Protein AF-A0A6G4U7L4-F1 (afdb_monomer_lite)

Radius of gyration: 31.43 Å; chains: 1; bounding box: 54×52×94 Å

Foldseek 3Di:
DWDWDKDKDKDFLFALVLLCVLDDPPLVVLVVVLVVLLVVLLVLLQVLLVCLVPQQLVQPPDDPVRNVLSPVSSVCSNVSNQDDPVSLVVQLVSQVVRQPPHNPVNNV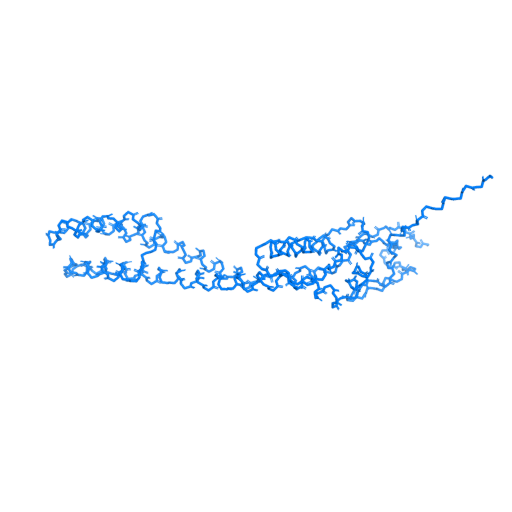SSVVSNVSSVVSVVSVVVSVVVVVVSLVCLLPVLLVSLCPAPLSVVCVVVCVAPDPPDDQDPDDPSVVVSSVSSVVSSVLVNQSHPPRPQDFSRMFMDIFIDTDVPDDGPDDQCDDPRHRPDTDRPPPPPDPPPPDD

pLDDT: mean 82.42, std 17.66, range [31.89, 98.44]

Organism: NCBI:txid1128680

Secondary structure (DSSP, 8-state):
-PPEEEEEEEEESS-HHHHHTT--HHHHHHHHHHHHHHHHHHHHHHHHHHHIIIIITT-TT--HHHHHHHHHHHHHHHTT----HHHHHHHHHHHHHHHGGGTHHHHHHHHHHHHHHHHHHHHHHHHHHHHHHHHHHHHHHHHHHHHHSHHHHHHHHTTSS----SS---STHHHHHHHHHHHHHHHHHHHHHH--S-BTBTEEEEEEEEEPTTPPPSS-----SS--TTPBP------------

Sequence (245 aa):
MTRTSAVLLRTAGFPVRLWCAAGSPYLFQLLRELDDVEREFARSAGRAAEVIGRELIPHPGLSVAERRWALDQRRRLHRGYVPGAAEHARLTELARRCGGAAGGGAVAGLAETGKLGEAVGELRALAGVRHKAELAWLGTAGRQLLAGHPVGRRALADGTFPAAEGGLPGGGEGAARERRRADYLWRMIARGSAKVTPRGWLGHVAALDAAEPGGAVRREMALTDEVATYWAENEHRAGAGGASS

Structure (mmCIF, N/CA/C/O backbone):
data_AF-A0A6G4U7L4-F1
#
_entry.id   AF-A0A6G4U7L4-F1
#
loop_
_atom_site.group_PDB
_atom_site.id
_atom_site.type_symbol
_atom_site.label_atom_id
_atom_site.label_alt_id
_atom_site.label_comp_id
_atom_site.label_asym_id
_atom_site.label_entity_id
_atom_site.label_seq_id
_atom_site.pdbx_PDB_ins_code
_atom_site.Cartn_x
_atom_site.Cartn_y
_atom_site.Cartn_z
_atom_site.occupancy
_atom_site.B_iso_or_equiv
_atom_site.auth_seq_id
_atom_site.auth_comp_id
_atom_site.auth_asym_id
_atom_site.auth_atom_id
_atom_site.pdbx_PDB_model_num
ATOM 1 N N . MET A 1 1 ? 9.006 -18.629 -58.718 1.00 54.09 1 MET A N 1
ATOM 2 C CA . MET A 1 1 ? 9.593 -17.363 -58.228 1.00 54.09 1 MET A CA 1
ATOM 3 C C . MET A 1 1 ? 8.884 -17.005 -56.935 1.00 54.09 1 MET A C 1
ATOM 5 O O . MET A 1 1 ? 7.689 -16.750 -56.978 1.00 54.09 1 MET A O 1
ATOM 9 N N . THR A 1 2 ? 9.563 -17.071 -55.792 1.00 58.69 2 THR A N 1
ATOM 10 C CA . THR A 1 2 ? 9.001 -16.619 -54.512 1.00 58.69 2 THR A CA 1
ATOM 11 C C . THR A 1 2 ? 8.922 -15.096 -54.515 1.00 58.69 2 THR A C 1
ATOM 13 O O . THR A 1 2 ? 9.901 -14.416 -54.821 1.00 58.69 2 THR A O 1
ATOM 16 N N . ARG A 1 3 ? 7.731 -14.555 -54.249 1.00 64.50 3 ARG A N 1
ATOM 17 C CA . ARG A 1 3 ? 7.507 -13.111 -54.155 1.00 64.50 3 ARG A CA 1
ATOM 18 C C . ARG A 1 3 ? 7.984 -12.667 -52.773 1.00 64.50 3 ARG A C 1
ATOM 20 O O . ARG A 1 3 ? 7.470 -13.152 -51.773 1.00 64.50 3 ARG A O 1
ATOM 27 N N . THR A 1 4 ? 8.973 -11.785 -52.718 1.00 66.88 4 THR A N 1
ATOM 28 C CA . THR A 1 4 ? 9.364 -11.093 -51.484 1.00 66.88 4 THR A CA 1
ATOM 29 C C . THR A 1 4 ? 8.772 -9.692 -51.501 1.00 66.88 4 THR A C 1
ATOM 31 O O . THR A 1 4 ? 8.957 -8.948 -52.465 1.00 66.88 4 THR A O 1
ATOM 34 N N . SER A 1 5 ? 8.051 -9.331 -50.444 1.00 79.12 5 SER A N 1
ATOM 35 C CA . SER A 1 5 ? 7.564 -7.968 -50.211 1.00 79.12 5 SER A CA 1
ATOM 36 C C . SER A 1 5 ? 8.375 -7.317 -49.099 1.00 79.12 5 SER A C 1
ATOM 38 O O . SER A 1 5 ? 8.596 -7.942 -48.067 1.00 79.12 5 SER A O 1
ATOM 40 N N . ALA A 1 6 ? 8.791 -6.064 -49.274 1.00 80.81 6 ALA A N 1
ATOM 41 C CA . ALA A 1 6 ? 9.440 -5.315 -48.203 1.00 80.81 6 ALA A CA 1
ATOM 42 C C . ALA A 1 6 ? 8.394 -4.818 -47.193 1.00 80.81 6 ALA A C 1
ATOM 44 O O . ALA A 1 6 ? 7.380 -4.234 -47.578 1.00 80.81 6 ALA A O 1
ATOM 45 N N . VAL A 1 7 ? 8.652 -5.020 -45.903 1.00 84.69 7 VAL A N 1
ATOM 46 C CA . VAL A 1 7 ? 7.820 -4.539 -44.794 1.00 84.69 7 VAL A CA 1
ATOM 47 C C . VAL A 1 7 ? 8.655 -3.708 -43.824 1.00 84.69 7 VAL A C 1
ATOM 49 O O . VAL A 1 7 ? 9.867 -3.882 -43.720 1.00 84.69 7 VAL A O 1
ATOM 52 N N . LEU A 1 8 ? 8.011 -2.792 -43.100 1.00 83.88 8 LEU A N 1
ATOM 53 C CA . LEU A 1 8 ? 8.655 -2.003 -42.050 1.00 83.88 8 LEU A CA 1
ATOM 54 C C . LEU A 1 8 ? 8.233 -2.522 -40.678 1.00 83.88 8 LEU A C 1
ATOM 56 O O . LEU A 1 8 ? 7.052 -2.478 -40.331 1.00 83.88 8 LEU A O 1
ATOM 60 N N . LEU A 1 9 ? 9.203 -2.956 -39.880 1.00 83.94 9 LEU A N 1
ATOM 61 C CA . LEU A 1 9 ? 9.002 -3.304 -38.481 1.00 83.94 9 LEU A CA 1
ATOM 62 C C . LEU A 1 9 ? 9.343 -2.102 -37.604 1.00 83.94 9 LEU A C 1
ATOM 64 O O . LEU A 1 9 ? 10.431 -1.540 -37.705 1.00 83.94 9 LEU A O 1
ATOM 68 N N . ARG A 1 10 ? 8.417 -1.729 -36.719 1.00 88.00 10 ARG A N 1
ATOM 69 C CA . ARG A 1 10 ? 8.657 -0.757 -35.649 1.00 88.00 10 ARG A CA 1
ATOM 70 C C . ARG A 1 10 ? 8.723 -1.493 -34.325 1.00 88.00 10 ARG A C 1
ATOM 72 O O . ARG A 1 10 ? 7.818 -2.264 -34.016 1.00 88.00 10 ARG A O 1
ATOM 79 N N . THR A 1 11 ? 9.755 -1.223 -33.539 1.00 87.50 11 THR A N 1
ATOM 80 C CA . THR A 1 11 ? 9.915 -1.811 -32.208 1.00 87.50 11 THR A CA 1
ATOM 81 C C . THR A 1 11 ? 10.212 -0.744 -31.164 1.00 87.50 11 THR A C 1
ATOM 83 O O . THR A 1 11 ? 10.662 0.361 -31.475 1.00 87.50 11 THR A O 1
ATOM 86 N N . ALA A 1 12 ? 9.942 -1.090 -29.911 1.00 90.75 12 ALA A N 1
ATOM 87 C CA . ALA A 1 12 ? 10.344 -0.305 -28.761 1.00 90.75 12 ALA A CA 1
ATOM 88 C C . ALA A 1 12 ? 11.881 -0.253 -28.672 1.00 90.75 12 ALA A C 1
ATOM 90 O O . ALA A 1 12 ? 12.573 -1.219 -29.000 1.00 90.75 12 ALA A O 1
ATOM 91 N N . GLY A 1 13 ? 12.419 0.891 -28.255 1.00 88.31 13 GLY A N 1
ATOM 92 C CA . GLY A 1 13 ? 13.860 1.121 -28.188 1.00 88.31 13 GLY A CA 1
ATOM 93 C C . GLY A 1 13 ? 14.592 0.316 -27.113 1.00 88.31 13 GLY A C 1
ATOM 94 O O . GLY A 1 13 ? 15.794 0.078 -27.229 1.00 88.31 13 GLY A O 1
ATOM 95 N N . PHE A 1 14 ? 13.869 -0.112 -26.080 1.00 89.62 14 PHE A N 1
ATOM 96 C CA . PHE A 1 14 ? 14.369 -0.801 -24.900 1.00 89.62 14 PHE A CA 1
ATOM 97 C C . PHE A 1 14 ? 13.630 -2.122 -24.675 1.00 89.62 14 PHE A C 1
ATOM 99 O O . PHE A 1 14 ? 12.440 -2.228 -24.976 1.00 89.62 14 PHE A O 1
ATOM 106 N N . PRO A 1 15 ? 14.295 -3.131 -24.091 1.00 89.44 15 PRO A N 1
ATOM 107 C CA . PRO A 1 15 ? 13.616 -4.359 -23.721 1.00 89.44 15 PRO A CA 1
ATOM 108 C C . PRO A 1 15 ? 12.676 -4.117 -22.537 1.00 89.44 15 PRO A C 1
ATOM 110 O O . PRO A 1 15 ? 13.038 -3.463 -21.556 1.00 89.44 15 PRO A O 1
ATOM 113 N N . VAL A 1 16 ? 11.490 -4.729 -22.592 1.00 90.31 16 VAL A N 1
ATOM 114 C CA . VAL A 1 16 ? 10.426 -4.560 -21.586 1.00 90.31 16 VAL A CA 1
ATOM 115 C C . VAL A 1 16 ? 10.888 -4.845 -20.152 1.00 90.31 16 VAL A C 1
ATOM 117 O O . VAL A 1 16 ? 10.432 -4.193 -19.215 1.00 90.31 16 VAL A O 1
ATOM 120 N N . ARG A 1 17 ? 11.875 -5.738 -19.977 1.00 90.44 17 ARG A N 1
ATOM 121 C CA . ARG A 1 17 ? 12.477 -6.069 -18.676 1.00 90.44 17 ARG A CA 1
ATOM 122 C C . ARG A 1 17 ? 13.053 -4.860 -17.934 1.00 90.44 17 ARG A C 1
ATOM 124 O O . ARG A 1 17 ? 13.025 -4.861 -16.710 1.00 90.44 17 ARG A O 1
ATOM 131 N N . LEU A 1 18 ? 13.538 -3.829 -18.639 1.00 91.50 18 LEU A N 1
ATOM 132 C CA . LEU A 1 18 ? 14.037 -2.609 -17.989 1.00 91.50 18 LEU A CA 1
ATOM 133 C C . LEU A 1 18 ? 12.910 -1.849 -17.291 1.00 91.50 18 LEU A C 1
ATOM 135 O O . LEU A 1 18 ? 13.113 -1.316 -16.205 1.00 91.50 18 LEU A O 1
ATOM 139 N N . TRP A 1 19 ? 11.718 -1.828 -17.886 1.00 93.69 19 TRP A N 1
ATOM 140 C CA . TRP A 1 19 ? 10.544 -1.245 -17.250 1.00 93.69 19 TRP A CA 1
ATOM 141 C C . TRP A 1 19 ? 9.970 -2.165 -16.169 1.00 93.69 19 TRP A C 1
ATOM 143 O O . TRP A 1 19 ? 9.671 -1.693 -15.075 1.00 93.69 19 TRP A O 1
ATOM 153 N N . CYS A 1 20 ? 9.884 -3.475 -16.421 1.00 93.75 20 CYS A N 1
ATOM 154 C CA . CYS A 1 20 ? 9.396 -4.440 -15.431 1.00 93.75 20 CYS A CA 1
ATOM 155 C C . CYS A 1 20 ? 10.273 -4.518 -14.177 1.00 93.75 20 CYS A C 1
ATOM 157 O O . CYS A 1 20 ? 9.749 -4.806 -13.105 1.00 93.75 20 CYS A O 1
ATOM 159 N N . ALA A 1 21 ? 11.572 -4.220 -14.283 1.00 91.81 21 ALA A N 1
ATOM 160 C CA . ALA A 1 21 ? 12.461 -4.131 -13.129 1.00 91.81 21 ALA A CA 1
ATOM 161 C C . ALA A 1 21 ? 11.972 -3.103 -12.096 1.00 91.81 21 ALA A C 1
ATOM 163 O O . ALA A 1 21 ? 12.196 -3.311 -10.913 1.00 91.81 21 ALA A O 1
ATOM 164 N N . ALA A 1 22 ? 11.265 -2.045 -12.522 1.00 91.75 22 ALA A N 1
ATOM 165 C CA . ALA A 1 22 ? 10.649 -1.042 -11.644 1.00 91.75 22 ALA A CA 1
ATOM 166 C C . ALA A 1 22 ? 9.466 -1.574 -10.819 1.00 91.75 22 ALA A C 1
ATOM 168 O O . ALA A 1 22 ? 8.948 -0.872 -9.949 1.00 91.75 22 ALA A O 1
ATOM 169 N N . GLY A 1 23 ? 8.965 -2.764 -11.151 1.00 93.12 23 GLY A N 1
ATOM 170 C CA . GLY A 1 23 ? 7.848 -3.371 -10.453 1.00 93.12 23 GLY A CA 1
ATOM 171 C C . GLY A 1 23 ? 8.227 -3.754 -9.025 1.00 93.12 23 GLY A C 1
ATOM 172 O O . GLY A 1 23 ? 9.335 -4.210 -8.763 1.00 93.12 23 GLY A O 1
ATOM 173 N N . SER A 1 24 ? 7.260 -3.657 -8.113 1.00 95.25 24 SER A N 1
ATOM 174 C CA . SER A 1 24 ? 7.393 -4.171 -6.747 1.00 95.25 24 SER A CA 1
ATOM 175 C C . SER A 1 24 ? 6.317 -5.224 -6.458 1.00 95.25 24 SER A C 1
ATOM 177 O O . SER A 1 24 ? 5.324 -4.927 -5.788 1.00 95.25 24 SER A O 1
ATOM 179 N N . PRO A 1 25 ? 6.461 -6.466 -6.971 1.00 95.38 25 PRO A N 1
ATOM 180 C CA . PRO A 1 25 ? 5.456 -7.514 -6.781 1.00 95.38 25 PRO A CA 1
ATOM 181 C C . PRO A 1 25 ? 5.127 -7.752 -5.305 1.00 95.38 25 PRO A C 1
ATOM 183 O O . PRO A 1 25 ? 3.962 -7.912 -4.952 1.00 95.38 25 PRO A O 1
ATOM 186 N N . TYR A 1 26 ? 6.146 -7.697 -4.443 1.00 94.94 26 TYR A N 1
ATOM 187 C CA . TYR A 1 26 ? 5.992 -7.881 -3.004 1.00 94.94 26 TYR A CA 1
ATOM 188 C C . TYR A 1 26 ? 5.192 -6.752 -2.340 1.00 94.94 26 TYR A C 1
ATOM 190 O O . TYR A 1 26 ? 4.307 -7.032 -1.538 1.00 94.94 26 TYR A O 1
ATOM 198 N N . LEU A 1 27 ? 5.423 -5.479 -2.700 1.00 96.56 27 LEU A N 1
ATOM 199 C CA . LEU A 1 27 ? 4.613 -4.377 -2.164 1.00 96.56 27 LEU A CA 1
ATOM 200 C C . LEU A 1 27 ? 3.150 -4.508 -2.601 1.00 96.56 27 LEU A C 1
ATOM 202 O O . LEU A 1 27 ? 2.256 -4.334 -1.782 1.00 96.56 27 LEU A O 1
ATOM 206 N N . PHE A 1 28 ? 2.892 -4.853 -3.865 1.00 96.94 28 PHE A N 1
ATOM 207 C CA . PHE A 1 28 ? 1.520 -5.068 -4.336 1.00 96.94 28 PHE A CA 1
ATOM 208 C C . PHE A 1 28 ? 0.851 -6.276 -3.676 1.00 96.94 28 PHE A C 1
ATOM 210 O O . PHE A 1 28 ? -0.351 -6.235 -3.429 1.00 96.94 28 PHE A O 1
ATOM 217 N N . GLN A 1 29 ? 1.601 -7.334 -3.362 1.00 97.56 29 GLN A N 1
ATOM 218 C CA . GLN A 1 29 ? 1.091 -8.443 -2.563 1.00 97.56 29 GLN A CA 1
ATOM 219 C C . GLN A 1 29 ? 0.699 -7.979 -1.155 1.00 97.56 29 GLN A C 1
ATOM 221 O O . GLN A 1 29 ? -0.442 -8.203 -0.763 1.00 97.56 29 GLN A O 1
ATOM 226 N N . LEU A 1 30 ? 1.582 -7.261 -0.454 1.00 97.88 30 LEU A N 1
ATOM 227 C CA . LEU A 1 30 ? 1.292 -6.705 0.873 1.00 97.88 30 LEU A CA 1
ATOM 228 C C . LEU A 1 30 ? 0.066 -5.783 0.871 1.00 97.88 30 LEU A C 1
ATOM 230 O O . LEU A 1 30 ? -0.730 -5.814 1.801 1.00 97.88 30 LEU A O 1
ATOM 234 N N . LEU A 1 31 ? -0.105 -4.964 -0.171 1.00 98.06 31 LEU A N 1
ATOM 235 C CA . LEU A 1 31 ? -1.269 -4.084 -0.296 1.00 98.06 31 LEU A CA 1
ATOM 236 C C . LEU A 1 31 ? -2.575 -4.863 -0.503 1.00 98.06 31 LEU A C 1
ATOM 238 O O . LEU A 1 31 ? -3.608 -4.432 -0.000 1.00 98.06 31 LEU A O 1
ATOM 242 N N . ARG A 1 32 ? -2.540 -6.001 -1.211 1.00 98.44 32 ARG A N 1
ATOM 243 C CA . ARG A 1 32 ? -3.709 -6.888 -1.337 1.00 98.44 32 ARG A CA 1
ATOM 244 C C . ARG A 1 32 ? -4.049 -7.555 -0.009 1.00 98.44 32 ARG A C 1
ATOM 246 O O . ARG A 1 32 ? -5.201 -7.514 0.396 1.00 98.44 32 ARG A O 1
ATOM 253 N N . GLU A 1 33 ? -3.044 -8.095 0.677 1.00 98.25 33 GLU A N 1
ATOM 254 C CA . GLU A 1 33 ? -3.221 -8.692 2.007 1.00 98.25 33 GLU A CA 1
ATOM 255 C C . GLU A 1 33 ? -3.792 -7.667 3.000 1.00 98.25 33 GLU A C 1
ATOM 257 O O . GLU A 1 33 ? -4.710 -7.976 3.756 1.00 98.25 33 GLU A O 1
ATOM 262 N N . LEU A 1 34 ? -3.315 -6.418 2.950 1.00 98.12 34 LEU A N 1
ATOM 263 C CA . LEU A 1 34 ? -3.855 -5.331 3.760 1.00 98.12 34 LEU A CA 1
ATOM 264 C C . LEU A 1 34 ? -5.324 -5.021 3.427 1.00 98.12 34 LEU A C 1
ATOM 266 O O . LEU A 1 34 ? -6.124 -4.909 4.350 1.00 98.12 34 LEU A O 1
ATOM 270 N N . ASP A 1 35 ? -5.691 -4.899 2.147 1.00 98.44 35 ASP A N 1
ATOM 271 C CA . ASP A 1 35 ? -7.082 -4.639 1.728 1.00 98.44 35 ASP A CA 1
ATOM 272 C C . ASP A 1 35 ? -8.029 -5.766 2.180 1.00 98.44 35 ASP A C 1
ATOM 274 O O . ASP A 1 35 ? -9.111 -5.506 2.712 1.00 98.44 35 ASP A O 1
ATOM 278 N N . ASP A 1 36 ? -7.603 -7.026 2.061 1.00 98.44 36 ASP A N 1
ATOM 279 C CA . ASP A 1 36 ? -8.388 -8.179 2.514 1.00 98.44 36 ASP A CA 1
ATOM 280 C C . ASP A 1 36 ? -8.632 -8.143 4.034 1.00 98.44 36 ASP A C 1
ATOM 282 O O . ASP A 1 36 ? -9.778 -8.270 4.490 1.00 98.44 36 ASP A O 1
ATOM 286 N N . VAL A 1 37 ? -7.584 -7.887 4.824 1.00 98.06 37 VAL A N 1
ATOM 287 C CA . VAL A 1 37 ? -7.681 -7.795 6.290 1.00 98.06 37 VAL A CA 1
ATOM 288 C C . VAL A 1 37 ? -8.482 -6.561 6.723 1.00 98.06 37 VAL A C 1
ATOM 290 O O . VAL A 1 37 ? -9.269 -6.645 7.665 1.00 98.06 37 VAL A O 1
ATOM 293 N N . GLU A 1 38 ? -8.369 -5.425 6.030 1.00 97.75 38 GLU A N 1
ATOM 294 C CA . GLU A 1 38 ? -9.177 -4.228 6.300 1.00 97.75 38 GLU A CA 1
ATOM 295 C C . GLU A 1 38 ? -10.674 -4.478 6.059 1.00 97.75 38 GLU A C 1
ATOM 297 O O . GLU A 1 38 ? -11.516 -4.051 6.858 1.00 97.75 38 GLU A O 1
ATOM 302 N N . ARG A 1 39 ? -11.030 -5.219 5.002 1.00 97.88 39 ARG A N 1
ATOM 303 C CA . ARG A 1 39 ? -12.421 -5.622 4.732 1.00 97.88 39 ARG A CA 1
ATOM 304 C C . ARG A 1 39 ? -12.949 -6.595 5.779 1.00 97.88 39 ARG A C 1
ATOM 306 O O . ARG A 1 39 ? -14.123 -6.532 6.153 1.00 97.88 39 ARG A O 1
ATOM 313 N N . GLU A 1 40 ? -12.121 -7.524 6.241 1.00 97.62 40 GLU A N 1
ATOM 314 C CA . GLU A 1 40 ? -12.492 -8.439 7.318 1.00 97.62 40 GLU A CA 1
ATOM 315 C C . GLU A 1 40 ? -12.661 -7.708 8.652 1.00 97.62 40 GLU A C 1
ATOM 317 O O . GLU A 1 40 ? -13.694 -7.874 9.310 1.00 97.62 40 GLU A O 1
ATOM 322 N N . PHE A 1 41 ? -11.740 -6.800 8.980 1.00 97.69 41 PHE A N 1
ATOM 323 C CA . PHE A 1 41 ? -11.858 -5.897 10.117 1.00 97.69 41 PHE A CA 1
ATOM 324 C C . PHE A 1 41 ? -13.155 -5.088 10.055 1.00 97.69 41 PHE A C 1
ATOM 326 O O . PHE A 1 41 ? -13.897 -5.078 11.030 1.00 97.69 41 PHE A O 1
ATOM 333 N N . ALA A 1 42 ? -13.483 -4.458 8.924 1.00 96.94 42 ALA A N 1
ATOM 334 C CA . ALA A 1 42 ? -14.698 -3.652 8.792 1.00 96.94 42 ALA A CA 1
ATOM 335 C C . ALA A 1 42 ? -15.974 -4.473 9.055 1.00 96.94 42 ALA A C 1
ATOM 337 O O . ALA A 1 42 ? -16.883 -4.012 9.753 1.00 96.94 42 ALA A O 1
ATOM 338 N N . ARG A 1 43 ? -16.029 -5.717 8.556 1.00 96.50 43 ARG A N 1
ATOM 339 C CA . ARG A 1 43 ? -17.139 -6.645 8.829 1.00 96.50 43 ARG A CA 1
ATOM 340 C C . ARG A 1 43 ? -17.207 -7.024 10.310 1.00 96.50 43 ARG A C 1
ATOM 342 O O . ARG A 1 43 ? -18.289 -6.977 10.894 1.00 96.50 43 ARG A O 1
ATOM 349 N N . SER A 1 44 ? -16.074 -7.375 10.920 1.00 95.69 44 SER A N 1
ATOM 350 C CA . SER A 1 44 ? -16.004 -7.728 12.344 1.00 95.69 44 SER A CA 1
ATOM 351 C C . SER A 1 44 ? -16.359 -6.544 13.249 1.00 95.69 44 SER A C 1
ATOM 353 O O . SER A 1 44 ? -17.172 -6.682 14.160 1.00 95.69 44 SER A O 1
ATOM 355 N N . ALA A 1 45 ? -15.837 -5.354 12.949 1.00 95.75 45 ALA A N 1
ATOM 356 C CA . ALA A 1 45 ? -16.109 -4.115 13.667 1.00 95.75 45 ALA A CA 1
ATOM 357 C C . ALA A 1 45 ? -17.593 -3.731 13.607 1.00 95.75 45 ALA A C 1
ATOM 359 O O . ALA A 1 45 ? -18.148 -3.309 14.621 1.00 95.75 45 ALA A O 1
ATOM 360 N N . GLY A 1 46 ? -18.255 -3.930 12.460 1.00 95.38 46 GLY A N 1
ATOM 361 C CA . GLY A 1 46 ? -19.704 -3.761 12.329 1.00 95.38 46 GLY A CA 1
ATOM 362 C C . GLY A 1 46 ? -20.484 -4.672 13.281 1.00 95.38 46 GLY A C 1
ATOM 363 O O . GLY A 1 46 ? -21.302 -4.183 14.061 1.00 95.38 46 GLY A O 1
ATOM 364 N N . ARG A 1 47 ? -20.163 -5.974 13.299 1.00 93.94 47 ARG A N 1
ATOM 365 C CA . ARG A 1 47 ? -20.780 -6.943 14.227 1.00 93.94 47 ARG A CA 1
ATOM 366 C C . ARG A 1 47 ? -20.507 -6.587 15.689 1.00 93.94 47 ARG A C 1
ATOM 368 O O . ARG A 1 47 ? -21.421 -6.585 16.510 1.00 93.94 47 ARG A O 1
ATOM 375 N N . ALA A 1 48 ? -19.265 -6.242 16.025 1.00 92.94 48 ALA A N 1
ATOM 376 C CA . ALA A 1 48 ? -18.894 -5.833 17.375 1.00 92.94 48 ALA A CA 1
ATOM 377 C C . ALA A 1 48 ? -19.655 -4.571 17.812 1.00 92.94 48 ALA A C 1
ATOM 379 O O . ALA A 1 48 ? -20.157 -4.507 18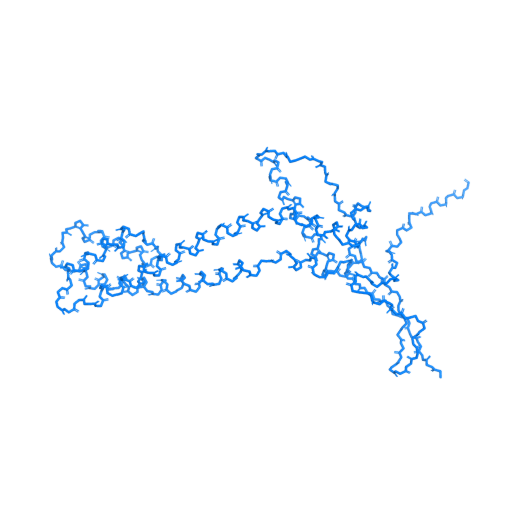.933 1.00 92.94 48 ALA A O 1
ATOM 380 N N . ALA A 1 49 ? -19.808 -3.585 16.926 1.00 94.31 49 ALA A N 1
ATOM 381 C CA . ALA A 1 49 ? -20.560 -2.364 17.195 1.00 94.31 49 ALA A CA 1
ATOM 382 C C . ALA A 1 49 ? -22.052 -2.635 17.468 1.00 94.31 49 ALA A C 1
ATOM 384 O O . ALA A 1 49 ? -22.637 -2.018 18.366 1.00 94.31 49 ALA A O 1
ATOM 385 N N . GLU A 1 50 ? -22.664 -3.575 16.745 1.00 93.44 50 GLU A N 1
ATOM 386 C CA . GLU A 1 50 ? -24.034 -4.032 17.006 1.00 93.44 50 GLU A CA 1
ATOM 387 C C . GLU A 1 50 ? -24.158 -4.705 18.374 1.00 93.44 50 GLU A C 1
ATOM 389 O O . GLU A 1 50 ? -25.056 -4.361 19.147 1.00 93.44 50 GLU A O 1
ATOM 394 N N . VAL A 1 51 ? -23.226 -5.599 18.713 1.00 90.56 51 VAL A N 1
ATOM 395 C CA . VAL A 1 51 ? -23.208 -6.290 20.010 1.00 90.56 51 VAL A CA 1
ATOM 396 C C . VAL A 1 51 ? -23.016 -5.304 21.166 1.00 90.56 51 VAL A C 1
ATO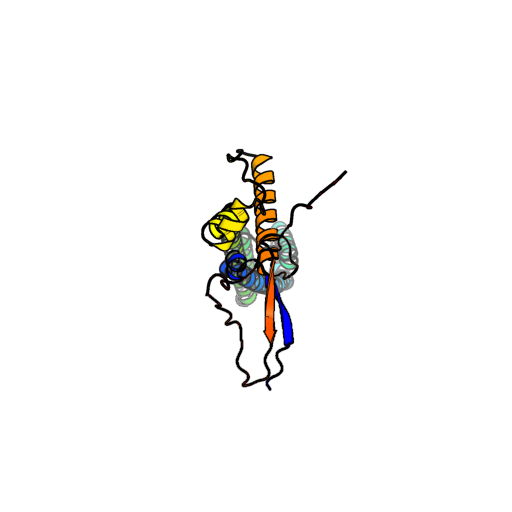M 398 O O . VAL A 1 51 ? -23.759 -5.355 22.144 1.00 90.56 51 VAL A O 1
ATOM 401 N N . ILE A 1 52 ? -22.112 -4.328 21.037 1.00 91.00 52 ILE A N 1
ATOM 402 C CA . ILE A 1 52 ? -21.966 -3.235 22.016 1.00 91.00 52 ILE A CA 1
ATOM 403 C C . ILE A 1 52 ? -23.289 -2.472 22.175 1.00 91.00 52 ILE A C 1
ATOM 405 O O . ILE A 1 52 ? -23.695 -2.151 23.292 1.00 91.00 52 ILE A O 1
ATOM 409 N N . GLY A 1 53 ? -23.966 -2.185 21.059 1.00 91.88 53 GLY A N 1
ATOM 410 C CA . GLY A 1 53 ? -25.277 -1.535 21.016 1.00 91.88 53 GLY A CA 1
ATOM 411 C C . GLY A 1 53 ? -26.360 -2.284 21.783 1.00 91.88 53 GLY A C 1
ATOM 412 O O . GLY A 1 53 ? -27.105 -1.671 22.545 1.00 91.88 53 GLY A O 1
ATOM 413 N N . ARG A 1 54 ? -26.438 -3.595 21.559 1.00 91.44 54 ARG A N 1
ATOM 414 C CA . ARG A 1 54 ? -27.501 -4.467 22.062 1.00 91.44 54 ARG A CA 1
ATOM 415 C C . ARG A 1 54 ? -27.270 -4.936 23.495 1.00 91.44 54 ARG A C 1
ATOM 417 O O . ARG A 1 54 ? -28.224 -5.012 24.257 1.00 91.44 54 ARG A O 1
ATOM 424 N N . GLU A 1 55 ? -26.034 -5.269 23.848 1.00 88.38 55 GLU A N 1
ATOM 425 C CA . GLU A 1 55 ? -25.721 -5.993 25.086 1.00 88.38 55 GLU A CA 1
ATOM 426 C C . GLU A 1 55 ? -24.995 -5.106 26.093 1.00 88.38 55 GLU A C 1
ATOM 428 O O . GLU A 1 55 ? -25.388 -5.031 27.256 1.00 88.38 55 GLU A O 1
ATOM 433 N N . LEU A 1 56 ? -23.963 -4.383 25.648 1.00 89.50 56 LEU A N 1
ATOM 434 C CA . LEU A 1 56 ? -23.122 -3.615 26.559 1.00 89.50 56 LEU A CA 1
ATOM 435 C C . LEU A 1 56 ? -23.813 -2.330 27.014 1.00 89.50 56 LEU A C 1
ATOM 437 O O . LEU A 1 56 ? -23.967 -2.098 28.207 1.00 89.50 56 LEU A O 1
ATOM 441 N N . ILE A 1 57 ? -24.259 -1.497 26.072 1.00 92.44 57 ILE A N 1
ATOM 442 C CA . ILE A 1 57 ? -24.808 -0.168 26.369 1.00 92.44 57 ILE A CA 1
ATOM 443 C C . ILE A 1 57 ? -26.024 -0.222 27.301 1.00 92.44 57 ILE A C 1
ATOM 445 O O . ILE A 1 57 ? -26.064 0.614 28.201 1.00 92.44 57 ILE A O 1
ATOM 449 N N . PRO A 1 58 ? -26.998 -1.142 27.155 1.00 91.81 58 PRO A N 1
ATOM 450 C CA . PRO A 1 58 ? -28.143 -1.206 28.062 1.00 91.81 58 PRO A CA 1
ATOM 451 C C . PRO A 1 58 ? -27.790 -1.669 29.480 1.00 91.81 58 PRO A C 1
ATOM 453 O O . PRO A 1 58 ? -28.548 -1.367 30.401 1.00 91.81 58 PRO A O 1
ATOM 456 N N . HIS A 1 59 ? -26.646 -2.337 29.676 1.00 90.56 59 HIS A N 1
ATOM 457 C CA . HIS A 1 59 ? -26.321 -3.050 30.909 1.00 90.56 59 HIS A CA 1
ATOM 458 C C . HIS A 1 59 ? -26.404 -2.147 32.163 1.00 90.56 59 HIS A C 1
ATOM 460 O O . HIS A 1 59 ? -25.781 -1.077 32.203 1.00 90.56 59 HIS A O 1
ATOM 466 N N . PRO A 1 60 ? -27.146 -2.556 33.214 1.00 90.94 60 PRO A N 1
ATOM 467 C CA . PRO A 1 60 ? -27.423 -1.708 34.378 1.00 90.94 60 PRO A CA 1
ATOM 468 C C . PRO A 1 60 ? -26.179 -1.439 35.233 1.00 90.94 60 PRO A C 1
ATOM 470 O O . PRO A 1 60 ? -26.084 -0.398 35.868 1.00 90.94 60 PRO A O 1
ATOM 473 N N . GLY A 1 61 ? -25.196 -2.343 35.206 1.00 90.00 61 GLY A N 1
ATOM 474 C CA . GLY A 1 61 ? -23.923 -2.188 35.921 1.00 90.00 61 GLY A CA 1
ATOM 475 C C . GLY A 1 61 ? -22.929 -1.199 35.296 1.00 90.00 61 GLY A C 1
ATOM 476 O O . GLY A 1 61 ? -21.810 -1.095 35.788 1.00 90.00 61 GLY A O 1
ATOM 477 N N . LEU A 1 62 ? -23.284 -0.512 34.202 1.00 93.06 62 LEU A N 1
ATOM 478 C CA . LEU A 1 62 ? -22.431 0.524 33.612 1.00 93.06 62 LEU A CA 1
ATOM 479 C C . LEU A 1 62 ? -22.691 1.891 34.235 1.00 93.06 62 LEU A C 1
ATOM 481 O O . LEU A 1 62 ? -23.824 2.377 34.244 1.00 93.06 62 LEU A O 1
ATOM 485 N N . SER A 1 63 ? -21.617 2.576 34.624 1.00 96.12 63 SER A N 1
ATOM 486 C CA . SER A 1 63 ? -21.682 4.000 34.949 1.00 96.12 63 SER A CA 1
ATOM 487 C C . SER A 1 63 ? -22.042 4.852 33.720 1.00 96.12 63 SER A C 1
ATOM 489 O O . SER A 1 63 ? -21.872 4.448 32.565 1.00 96.12 63 SER A O 1
ATOM 491 N N . VAL A 1 64 ? -22.487 6.092 33.953 1.00 96.62 64 VAL A N 1
ATOM 492 C CA . VAL A 1 64 ? -22.788 7.058 32.877 1.00 96.62 64 VAL A CA 1
ATOM 493 C C . VAL A 1 64 ? -21.565 7.309 31.984 1.00 96.62 64 VAL A C 1
ATOM 495 O O . VAL A 1 64 ? -21.699 7.395 30.762 1.00 96.62 64 VAL A O 1
ATOM 498 N N . ALA A 1 65 ? -20.371 7.405 32.576 1.00 97.38 65 ALA A N 1
ATOM 499 C CA . ALA A 1 65 ? -19.127 7.630 31.845 1.00 97.38 65 ALA A CA 1
ATOM 500 C C . ALA A 1 65 ? -18.763 6.436 30.950 1.00 97.38 65 ALA A C 1
ATOM 502 O O . ALA A 1 65 ? -18.442 6.623 29.776 1.00 97.38 65 ALA A O 1
ATOM 503 N N . GLU A 1 66 ? -18.873 5.211 31.467 1.00 96.38 66 GLU A N 1
ATOM 504 C CA . GLU A 1 66 ? -18.605 3.994 30.692 1.00 96.38 66 GLU A CA 1
ATOM 505 C C . GLU A 1 66 ? -19.610 3.815 29.558 1.00 96.38 66 GLU A C 1
ATOM 507 O O . GLU A 1 66 ? -19.216 3.486 28.442 1.00 96.38 66 GLU A O 1
ATOM 512 N N . ARG A 1 67 ? -20.892 4.108 29.800 1.00 96.69 67 ARG A N 1
ATOM 513 C CA . ARG A 1 67 ? -21.929 4.056 28.765 1.00 96.69 67 ARG A CA 1
ATOM 514 C C . ARG A 1 67 ? -21.661 5.057 27.639 1.00 96.69 67 ARG A C 1
ATOM 516 O O . ARG A 1 67 ? -21.762 4.699 26.467 1.00 96.69 67 ARG A O 1
ATOM 523 N N . ARG A 1 68 ? -21.289 6.299 27.975 1.00 97.62 68 ARG A N 1
ATOM 524 C CA . ARG A 1 68 ? -20.893 7.320 26.984 1.00 97.62 68 ARG A CA 1
ATOM 525 C C . ARG A 1 68 ? -19.669 6.883 26.184 1.00 97.62 68 ARG A C 1
ATOM 527 O O . ARG A 1 68 ? -19.661 7.028 24.966 1.00 97.62 68 ARG A O 1
ATOM 534 N N . TRP A 1 69 ? -18.667 6.319 26.854 1.00 97.25 69 TRP A N 1
ATOM 535 C CA . TRP A 1 69 ? -17.462 5.823 26.198 1.00 97.25 69 TRP A CA 1
ATOM 536 C C . TRP A 1 69 ? -17.747 4.621 25.282 1.00 97.25 69 TRP A C 1
ATOM 538 O O . TRP A 1 69 ? -17.287 4.607 24.145 1.00 97.25 69 TRP A O 1
ATOM 548 N N . ALA A 1 70 ? -18.571 3.659 25.710 1.00 94.94 70 ALA A N 1
ATOM 549 C CA . ALA A 1 70 ? -18.986 2.521 24.885 1.00 94.94 70 ALA A CA 1
ATOM 550 C C . ALA A 1 70 ? -19.798 2.961 23.652 1.00 94.94 70 ALA A C 1
ATOM 552 O O . ALA A 1 70 ? -19.610 2.428 22.559 1.00 94.94 70 ALA A O 1
ATOM 553 N N . LEU A 1 71 ? -20.660 3.975 23.799 1.00 96.94 71 LEU A N 1
ATOM 554 C CA . LEU A 1 71 ? -21.366 4.614 22.682 1.00 96.94 71 LEU A CA 1
ATOM 555 C C . LEU A 1 71 ? -20.407 5.255 21.672 1.00 96.94 71 LEU A C 1
ATOM 557 O O . LEU A 1 71 ? -20.633 5.144 20.466 1.00 96.94 71 LEU A O 1
ATOM 561 N N . ASP A 1 72 ? -19.352 5.915 22.146 1.00 97.69 72 ASP A N 1
ATOM 562 C CA . ASP A 1 72 ? -18.316 6.479 21.281 1.00 97.69 72 ASP A CA 1
ATOM 563 C C . ASP A 1 72 ? -17.540 5.379 20.540 1.00 97.69 72 ASP A C 1
ATOM 565 O O . ASP A 1 72 ? -17.446 5.421 19.311 1.00 97.69 72 ASP A O 1
ATOM 569 N N . GLN A 1 73 ? -17.102 4.327 21.244 1.00 96.06 73 GLN A N 1
ATOM 570 C CA . GLN A 1 73 ? -16.421 3.190 20.613 1.00 96.06 73 GLN A CA 1
ATOM 571 C C . GLN A 1 73 ? -17.298 2.509 19.563 1.00 96.06 73 GLN A C 1
ATOM 573 O O . GLN A 1 73 ? -16.833 2.236 18.459 1.00 96.06 73 GLN A O 1
ATOM 578 N N . ARG A 1 74 ? -18.592 2.319 19.843 1.00 95.75 74 ARG A N 1
ATOM 579 C CA . ARG A 1 74 ? -19.553 1.806 18.860 1.00 95.75 74 ARG A CA 1
ATOM 580 C C . ARG A 1 74 ? -19.579 2.661 17.587 1.00 95.75 74 ARG A C 1
ATOM 582 O O . ARG A 1 74 ? -19.555 2.121 16.484 1.00 95.75 74 ARG A O 1
ATOM 589 N N . ARG A 1 75 ? -19.636 3.991 17.716 1.00 97.62 75 ARG A N 1
ATOM 590 C CA . ARG A 1 75 ? -19.642 4.909 16.560 1.00 97.62 75 ARG A CA 1
ATOM 591 C C . ARG A 1 75 ? -18.328 4.857 15.786 1.00 97.62 75 ARG A C 1
ATOM 593 O O . ARG A 1 75 ? -18.357 4.898 14.560 1.00 97.62 75 ARG A O 1
ATOM 600 N N . ARG A 1 76 ? -17.196 4.766 16.486 1.00 96.81 76 ARG A N 1
ATOM 601 C CA . ARG A 1 76 ? -15.859 4.629 15.890 1.00 96.81 76 ARG A CA 1
ATOM 602 C C . ARG A 1 76 ? -15.739 3.323 15.100 1.00 96.81 76 ARG A C 1
ATOM 604 O O . ARG A 1 76 ? -15.371 3.373 13.930 1.00 96.81 76 ARG A O 1
ATOM 611 N N . LEU A 1 77 ? -16.149 2.197 15.681 1.00 94.94 77 LEU A N 1
ATOM 612 C CA . LEU A 1 77 ? -16.147 0.887 15.021 1.00 94.94 77 LEU A CA 1
ATOM 613 C C . LEU A 1 77 ? -17.047 0.858 13.777 1.00 94.94 77 LEU A C 1
ATOM 615 O O . LEU A 1 77 ? -16.603 0.417 12.723 1.00 94.94 77 LEU A O 1
ATOM 619 N N . HIS A 1 78 ? -18.261 1.418 13.843 1.00 94.12 78 HIS A N 1
ATOM 620 C CA . HIS A 1 78 ? -19.126 1.550 12.658 1.00 94.12 78 HIS A CA 1
ATOM 621 C C . HIS A 1 78 ? -18.500 2.386 11.530 1.00 94.12 78 HIS A C 1
ATOM 623 O O . HIS A 1 78 ? -18.856 2.206 10.370 1.00 94.12 78 HIS A O 1
ATOM 629 N N . ARG A 1 79 ? -17.584 3.305 11.855 1.00 94.19 79 ARG A N 1
ATOM 630 C CA . ARG A 1 79 ? -16.842 4.121 10.881 1.00 94.19 79 ARG A CA 1
ATOM 631 C C . ARG A 1 79 ? -15.534 3.466 10.421 1.00 94.19 79 ARG A C 1
ATOM 633 O O . ARG A 1 79 ? -14.758 4.116 9.730 1.00 94.19 79 ARG A O 1
ATOM 640 N N . GLY A 1 80 ? -15.264 2.224 10.825 1.00 91.81 80 GLY A N 1
ATOM 641 C CA . GLY A 1 80 ? -14.033 1.510 10.480 1.00 91.81 80 GLY A CA 1
ATOM 642 C C . GLY A 1 80 ? -12.789 2.023 11.208 1.00 91.81 80 GLY A C 1
ATOM 643 O O . GLY A 1 80 ? -11.671 1.762 10.771 1.00 91.81 80 GLY A O 1
ATOM 644 N N . TYR A 1 81 ? -12.949 2.764 12.308 1.00 94.31 81 TYR A N 1
ATOM 645 C CA . TYR A 1 81 ? -11.807 3.155 13.127 1.00 94.31 81 TYR A CA 1
ATOM 646 C C . TYR A 1 81 ? -11.218 1.924 13.819 1.00 94.31 81 TYR A C 1
ATOM 648 O O . TYR A 1 81 ? -11.948 1.191 14.486 1.00 94.31 81 TYR A O 1
ATOM 656 N N . VAL A 1 82 ? -9.903 1.743 13.696 1.00 93.44 82 VAL A N 1
ATOM 657 C CA . VAL A 1 82 ? -9.145 0.677 14.360 1.00 93.44 82 VAL A CA 1
ATOM 658 C C . VAL A 1 82 ? -8.735 1.159 15.755 1.00 93.44 82 VAL A C 1
ATOM 660 O O . VAL A 1 82 ? -7.902 2.064 15.841 1.00 93.44 82 VAL A O 1
ATOM 663 N N . PRO A 1 83 ? -9.308 0.608 16.843 1.00 90.44 83 PRO A N 1
ATOM 664 C CA . PRO A 1 83 ? -8.912 0.972 18.197 1.00 90.44 83 PRO A CA 1
ATOM 665 C C . PRO A 1 83 ? -7.461 0.590 18.474 1.00 90.44 83 PRO A C 1
ATOM 667 O O . PRO A 1 83 ? -6.993 -0.454 18.022 1.00 90.44 83 PRO A O 1
ATOM 670 N N . GLY A 1 84 ? -6.761 1.404 19.261 1.00 90.88 84 GLY A N 1
ATOM 671 C CA . GLY A 1 84 ? -5.452 1.009 19.782 1.00 90.88 84 GLY A CA 1
ATOM 672 C C . GLY A 1 84 ? -5.570 -0.149 20.783 1.00 90.88 84 GLY A C 1
ATOM 673 O O . GLY A 1 84 ? -6.625 -0.344 21.389 1.00 90.88 84 GLY A O 1
ATOM 674 N N . ALA A 1 85 ? -4.471 -0.869 21.031 1.00 89.25 85 ALA A N 1
ATOM 675 C CA . ALA A 1 85 ? -4.449 -2.030 21.934 1.00 89.25 85 ALA A CA 1
ATOM 676 C C . ALA A 1 85 ? -5.032 -1.729 23.332 1.00 89.25 85 ALA A C 1
ATOM 678 O O . ALA A 1 85 ? -5.821 -2.504 23.868 1.00 89.25 85 ALA A O 1
ATOM 679 N N . ALA A 1 86 ? -4.720 -0.560 23.905 1.00 91.81 86 ALA A N 1
ATOM 680 C CA . ALA A 1 86 ? -5.256 -0.145 25.204 1.00 91.81 86 ALA A CA 1
ATOM 681 C C . ALA A 1 86 ? -6.772 0.133 25.174 1.00 91.81 86 ALA A C 1
ATOM 683 O O . ALA A 1 86 ? -7.488 -0.193 26.123 1.00 91.81 86 ALA A O 1
ATOM 684 N N . GLU A 1 87 ? -7.278 0.727 24.089 1.00 93.56 87 GLU A N 1
ATOM 685 C CA . GLU A 1 87 ? -8.714 0.980 23.916 1.00 93.56 87 GLU A CA 1
ATOM 686 C C . GLU A 1 87 ? -9.476 -0.336 23.750 1.00 93.56 87 GLU A C 1
ATOM 688 O O . GLU A 1 87 ? -10.536 -0.523 24.353 1.00 93.56 87 GLU A O 1
ATOM 693 N N . HIS A 1 88 ? -8.904 -1.260 22.977 1.00 91.38 88 HIS A N 1
ATOM 694 C CA . HIS A 1 88 ? -9.454 -2.589 22.757 1.00 91.38 88 HIS A CA 1
ATOM 695 C C . HIS A 1 88 ? -9.498 -3.420 24.045 1.00 91.38 88 HIS A C 1
ATOM 697 O O . HIS A 1 88 ? -10.556 -3.946 24.403 1.00 91.38 88 HIS A O 1
ATOM 703 N N . ALA A 1 89 ? -8.395 -3.463 24.796 1.00 91.44 89 ALA A N 1
ATOM 704 C CA . ALA A 1 89 ? -8.323 -4.156 26.080 1.00 91.44 89 ALA A CA 1
ATOM 705 C C . ALA A 1 89 ? -9.370 -3.620 27.067 1.00 91.44 89 ALA A C 1
ATOM 707 O O . ALA A 1 89 ? -10.081 -4.393 27.712 1.00 91.44 89 ALA A O 1
ATOM 708 N N . ARG A 1 90 ? -9.540 -2.292 27.128 1.00 93.56 90 ARG A N 1
ATOM 709 C CA . ARG A 1 90 ? -10.567 -1.656 27.963 1.00 93.56 90 ARG A CA 1
ATOM 710 C C . ARG A 1 90 ? -11.983 -2.047 27.538 1.00 93.56 90 ARG A C 1
ATOM 712 O O . ARG A 1 90 ? -12.830 -2.271 28.400 1.00 93.56 90 ARG A O 1
ATOM 719 N N . LEU A 1 91 ? -12.254 -2.119 26.235 1.00 92.06 91 LEU A N 1
ATOM 720 C CA . LEU A 1 91 ? -13.573 -2.482 25.712 1.00 92.06 91 LEU A CA 1
ATOM 721 C C . LEU A 1 91 ? -13.905 -3.948 26.006 1.00 92.06 91 LEU A C 1
ATOM 723 O O . LEU A 1 91 ? -15.020 -4.258 26.421 1.00 92.06 91 LEU A O 1
ATOM 727 N N . THR A 1 92 ? -12.916 -4.826 25.850 1.00 91.62 92 THR A N 1
ATOM 728 C CA . THR A 1 92 ? -13.021 -6.256 26.154 1.00 91.62 92 THR A CA 1
ATOM 729 C C . THR A 1 92 ? -13.248 -6.494 27.645 1.00 91.62 92 THR A C 1
ATOM 731 O O . THR A 1 92 ? -14.131 -7.266 28.014 1.00 91.62 92 THR A O 1
ATOM 734 N N . GLU A 1 93 ? -12.526 -5.786 28.517 1.00 91.38 93 GLU A N 1
ATOM 735 C CA . GLU A 1 93 ? -12.732 -5.875 29.966 1.00 91.38 93 GLU A CA 1
ATOM 736 C C . GLU A 1 93 ? -14.123 -5.374 30.373 1.00 91.38 93 GLU A C 1
ATOM 738 O O . GLU A 1 93 ? -14.807 -6.004 31.180 1.00 91.38 93 GLU A O 1
ATOM 743 N N . LEU A 1 94 ? -14.587 -4.278 29.765 1.00 91.06 94 LEU A N 1
ATOM 744 C CA . LEU A 1 94 ? -15.934 -3.764 29.994 1.00 91.06 94 LEU A CA 1
ATOM 745 C C . LEU A 1 94 ? -16.999 -4.800 29.604 1.00 91.06 94 LEU A C 1
ATOM 747 O O . LEU A 1 94 ? -17.919 -5.054 30.380 1.00 91.06 94 LEU A O 1
ATOM 751 N N . ALA A 1 95 ? -16.841 -5.438 28.441 1.00 90.19 95 ALA A N 1
ATOM 752 C CA . ALA A 1 95 ? -17.722 -6.509 27.987 1.00 90.19 95 ALA A CA 1
ATOM 753 C C . ALA A 1 95 ? -17.688 -7.728 28.921 1.00 90.19 95 ALA A C 1
ATOM 755 O O . ALA A 1 95 ? -18.740 -8.268 29.252 1.00 90.19 95 ALA A O 1
ATOM 756 N N . ARG A 1 96 ? -16.507 -8.119 29.415 1.00 89.50 96 ARG A N 1
ATOM 757 C CA . ARG A 1 96 ? -16.343 -9.240 30.352 1.00 89.50 96 ARG A CA 1
ATOM 758 C C . ARG A 1 96 ? -17.084 -9.000 31.667 1.00 89.50 96 ARG A C 1
ATOM 760 O O . ARG A 1 96 ? -17.794 -9.885 32.137 1.00 89.50 96 ARG A O 1
ATOM 767 N N . ARG A 1 97 ? -16.970 -7.796 32.235 1.00 89.69 97 ARG A N 1
ATOM 768 C CA . ARG A 1 97 ? -17.683 -7.407 33.466 1.00 89.69 97 ARG A CA 1
ATOM 769 C C . ARG A 1 97 ? -19.204 -7.418 33.297 1.00 89.69 97 ARG A C 1
ATOM 771 O O . ARG A 1 97 ? -19.916 -7.710 34.251 1.00 89.69 97 ARG A O 1
ATOM 778 N N . CYS A 1 98 ? -19.695 -7.085 32.105 1.00 85.75 98 CYS A N 1
ATOM 779 C CA . CYS A 1 98 ? -21.124 -7.040 31.787 1.00 85.75 98 CYS A CA 1
ATOM 780 C C . CYS A 1 98 ? -21.688 -8.374 31.261 1.00 85.75 98 CYS A C 1
ATOM 782 O O . CYS A 1 98 ? -22.897 -8.493 31.095 1.00 85.75 98 CYS A O 1
ATOM 784 N N . GLY A 1 99 ? -20.836 -9.363 30.968 1.00 73.25 99 GLY A N 1
ATOM 785 C CA . GLY A 1 99 ? -21.206 -10.539 30.178 1.00 73.25 99 GLY A CA 1
ATOM 786 C C . GLY A 1 99 ? -22.003 -11.631 30.901 1.00 73.25 99 GLY A C 1
ATOM 787 O O . GLY A 1 99 ? -22.801 -12.299 30.254 1.00 73.25 99 GLY A O 1
ATOM 788 N N . GLY A 1 100 ? -21.844 -11.849 32.211 1.00 62.31 100 GLY A N 1
ATOM 789 C CA . GLY A 1 100 ? -22.500 -12.977 32.907 1.00 62.31 100 GLY A CA 1
ATOM 790 C C . GLY A 1 100 ? -22.330 -14.353 32.212 1.00 62.31 100 GLY A C 1
ATOM 791 O O . GLY A 1 100 ? -21.540 -14.510 31.284 1.00 62.31 100 GLY A O 1
ATOM 792 N N . ALA A 1 101 ? -23.077 -15.381 32.636 1.00 44.72 101 ALA A N 1
ATOM 793 C CA . ALA A 1 101 ? -22.920 -16.766 32.148 1.00 44.72 101 ALA A CA 1
ATOM 794 C C . ALA A 1 101 ? -23.324 -17.007 30.669 1.00 44.72 101 ALA A C 1
ATOM 796 O O . ALA A 1 101 ? -23.065 -18.085 30.141 1.00 44.72 101 ALA A O 1
ATOM 797 N N . ALA A 1 102 ? -23.931 -16.023 29.990 1.00 45.97 102 ALA A N 1
ATOM 798 C CA . ALA A 1 102 ? -24.400 -16.125 28.599 1.00 45.97 102 ALA A CA 1
ATOM 799 C C . ALA A 1 102 ? -23.686 -15.165 27.613 1.00 45.97 102 ALA A C 1
ATOM 801 O O . ALA A 1 102 ? -23.894 -15.262 26.406 1.00 45.97 102 ALA A O 1
ATOM 802 N N . GLY A 1 103 ? -22.821 -14.258 28.088 1.00 55.12 103 GLY A N 1
ATOM 803 C CA . GLY A 1 103 ? -22.215 -13.169 27.298 1.00 55.12 103 GLY A CA 1
ATOM 804 C C . GLY A 1 103 ? -20.916 -13.500 26.555 1.00 55.12 103 GLY A C 1
ATOM 805 O O . GLY A 1 103 ? -20.135 -12.598 26.249 1.00 55.12 103 GLY A O 1
ATOM 806 N N . GLY A 1 104 ? -20.658 -14.776 26.253 1.00 64.75 104 GLY A N 1
ATOM 807 C CA . GLY A 1 104 ? -19.434 -15.199 25.555 1.00 64.75 104 GLY A CA 1
ATOM 808 C C . GLY A 1 104 ? -19.286 -14.607 24.146 1.00 64.75 104 GLY A C 1
ATOM 809 O O . GLY A 1 104 ? -18.168 -14.345 23.703 1.00 64.75 104 GLY A O 1
ATOM 810 N N . GLY A 1 105 ? -20.403 -14.327 23.464 1.00 74.81 105 GLY A N 1
ATOM 811 C CA . GLY A 1 105 ? -20.411 -13.797 22.095 1.00 74.81 105 GLY A CA 1
ATOM 812 C C . GLY A 1 105 ? -19.816 -12.390 21.967 1.00 74.81 105 GLY A C 1
ATOM 813 O O . GLY A 1 105 ? -19.076 -12.126 21.021 1.00 74.81 105 GLY A O 1
ATOM 814 N N . ALA A 1 106 ? -20.070 -11.505 22.938 1.00 78.00 106 ALA A N 1
ATOM 815 C CA . ALA A 1 106 ? -19.537 -10.142 22.931 1.00 78.00 106 ALA A CA 1
ATOM 816 C C . ALA A 1 106 ? -18.022 -10.107 23.125 1.00 78.00 106 ALA A C 1
ATOM 818 O O . ALA A 1 106 ? -17.315 -9.417 22.392 1.00 78.00 106 ALA A O 1
ATOM 819 N N . VAL A 1 107 ? -17.518 -10.886 24.083 1.00 86.12 107 VAL A N 1
ATOM 820 C CA . VAL A 1 107 ? -16.078 -10.985 24.345 1.00 86.12 107 VAL A CA 1
ATOM 821 C C . VAL A 1 107 ? -15.363 -11.627 23.155 1.00 86.12 107 VAL A C 1
ATOM 823 O O . VAL A 1 107 ? -14.329 -11.115 22.732 1.00 86.12 107 VAL A O 1
ATOM 826 N N . ALA A 1 108 ? -15.926 -12.687 22.566 1.00 85.94 108 ALA A N 1
ATOM 827 C CA . ALA A 1 108 ? -15.349 -13.344 21.394 1.00 85.94 108 ALA A CA 1
ATOM 828 C C . ALA A 1 108 ? -15.300 -12.420 20.163 1.00 85.94 108 ALA A C 1
ATOM 830 O O . ALA A 1 108 ? -14.243 -12.284 19.551 1.00 85.94 108 ALA A O 1
ATOM 831 N N . GLY A 1 109 ? -16.402 -11.734 19.838 1.00 88.00 109 GLY A N 1
ATOM 832 C CA . GLY A 1 109 ? -16.455 -10.812 18.696 1.00 88.00 109 GLY A CA 1
ATOM 833 C C . GLY A 1 109 ? -15.552 -9.587 18.868 1.00 88.00 109 GLY A C 1
ATOM 834 O O . GLY A 1 109 ? -14.938 -9.115 17.908 1.00 88.00 109 GLY A O 1
ATOM 835 N N . LEU A 1 110 ? -15.405 -9.088 20.100 1.00 90.69 110 LEU A N 1
ATOM 836 C CA . LEU A 1 110 ? -14.413 -8.061 20.405 1.00 90.69 110 LEU A CA 1
ATOM 837 C C . LEU A 1 110 ? -12.997 -8.609 20.239 1.00 90.69 110 LEU A C 1
ATOM 839 O O . LEU A 1 110 ? -12.216 -7.984 19.532 1.00 90.69 110 LEU A O 1
ATOM 843 N N . ALA A 1 111 ? -12.670 -9.774 20.801 1.00 90.25 111 ALA A N 1
ATOM 844 C CA . ALA A 1 111 ? -11.348 -10.386 20.660 1.00 90.25 111 ALA A CA 1
ATOM 845 C C . ALA A 1 111 ? -10.951 -10.610 19.188 1.00 90.25 111 ALA A C 1
ATOM 847 O O . ALA A 1 111 ? -9.831 -10.279 18.807 1.00 90.25 111 ALA A O 1
ATOM 848 N N . GLU A 1 112 ? -11.869 -11.103 18.350 1.00 92.56 112 GLU A N 1
ATOM 849 C CA . GLU A 1 112 ? -11.678 -11.226 16.895 1.00 92.56 112 GLU A CA 1
ATOM 850 C C . GLU A 1 112 ? -11.371 -9.864 16.255 1.00 92.56 112 GLU A C 1
ATOM 852 O O . GLU A 1 112 ? -10.359 -9.704 15.572 1.00 92.56 112 GLU A O 1
ATOM 857 N N . THR A 1 113 ? -12.188 -8.850 16.554 1.00 94.88 113 THR A N 1
ATOM 858 C CA . THR A 1 113 ? -11.999 -7.482 16.045 1.00 94.88 113 THR A CA 1
ATOM 859 C C . THR A 1 113 ? -10.654 -6.885 16.473 1.00 94.88 113 THR A C 1
ATOM 861 O O . THR A 1 113 ? -10.051 -6.128 15.716 1.00 94.88 113 THR A O 1
ATOM 864 N N . GLY A 1 114 ? -10.169 -7.229 17.669 1.00 94.12 114 GLY A N 1
ATOM 865 C CA . GLY A 1 114 ? -8.869 -6.792 18.184 1.00 94.12 114 GLY A CA 1
ATOM 866 C C . GLY A 1 114 ? -7.710 -7.381 17.404 1.00 94.12 114 GLY A C 1
ATOM 867 O O . GLY A 1 114 ? -6.883 -6.629 16.903 1.00 94.12 114 GLY A O 1
ATOM 868 N N . LYS A 1 115 ? -7.715 -8.705 17.216 1.00 95.19 115 LYS A N 1
ATOM 869 C CA . LYS A 1 115 ? -6.703 -9.411 16.415 1.00 95.19 115 LYS A CA 1
ATOM 870 C C . LYS A 1 115 ? -6.638 -8.876 14.986 1.00 95.19 115 LYS A C 1
ATOM 872 O O . LYS A 1 115 ? -5.557 -8.640 14.460 1.00 95.19 115 LYS A O 1
ATOM 877 N N . LEU A 1 116 ? -7.798 -8.644 14.368 1.00 96.94 116 LEU A N 1
ATOM 878 C CA . LEU A 1 116 ? -7.870 -8.040 13.037 1.00 96.94 116 LEU A CA 1
ATOM 879 C C . LEU A 1 116 ? -7.332 -6.603 13.041 1.00 96.94 116 LEU A C 1
ATOM 881 O O . LEU A 1 116 ? -6.605 -6.222 12.132 1.00 96.94 116 LEU A O 1
ATOM 885 N N . GLY A 1 117 ? -7.644 -5.809 14.068 1.00 96.25 117 GLY A N 1
ATOM 886 C CA . GLY A 1 117 ? -7.121 -4.450 14.215 1.00 96.25 117 GLY A CA 1
ATOM 887 C C . GLY A 1 117 ? -5.596 -4.399 14.370 1.00 96.25 117 GLY A C 1
ATOM 888 O O . GLY A 1 117 ? -4.946 -3.563 13.740 1.00 96.25 117 GLY A O 1
ATOM 889 N N . GLU A 1 118 ? -5.024 -5.313 15.154 1.00 95.88 118 GLU A N 1
ATOM 890 C CA . GLU A 1 118 ? -3.573 -5.495 15.288 1.00 95.88 118 GLU A CA 1
ATOM 891 C C . GLU A 1 118 ? -2.943 -5.852 13.938 1.00 95.88 118 GLU A C 1
ATOM 893 O O . GLU A 1 118 ? -2.028 -5.157 13.495 1.00 95.88 118 GLU A O 1
ATOM 898 N N . ALA A 1 119 ? -3.506 -6.834 13.228 1.00 96.94 119 ALA A N 1
ATOM 899 C CA . ALA A 1 119 ? -3.039 -7.234 11.902 1.00 96.94 119 ALA A CA 1
ATOM 900 C C . ALA A 1 119 ? -3.088 -6.079 10.880 1.00 96.94 119 ALA A C 1
ATOM 902 O O . ALA A 1 119 ? -2.128 -5.878 10.133 1.00 96.94 119 ALA A O 1
ATOM 903 N N . VAL A 1 120 ? -4.152 -5.260 10.876 1.00 97.56 120 VAL A N 1
ATOM 904 C CA . VAL A 1 120 ? -4.217 -4.033 10.054 1.00 97.56 120 VAL A CA 1
ATOM 905 C C . VAL A 1 120 ? -3.074 -3.077 10.411 1.00 97.56 120 VAL A C 1
ATOM 907 O O . VAL A 1 120 ? -2.435 -2.511 9.521 1.00 97.56 120 VAL A O 1
ATOM 910 N N . GLY A 1 121 ? -2.809 -2.871 11.703 1.00 95.38 121 GLY A N 1
ATOM 911 C CA . GLY A 1 121 ? -1.729 -2.003 12.176 1.00 95.38 121 GLY A CA 1
ATOM 912 C C . GLY A 1 121 ? -0.346 -2.477 11.724 1.00 95.38 121 GLY A C 1
ATOM 913 O O . GLY A 1 121 ? 0.433 -1.683 11.186 1.00 95.38 121 GLY A O 1
ATOM 914 N N . GLU A 1 122 ? -0.063 -3.767 11.889 1.00 96.31 122 GLU A N 1
ATOM 915 C CA . GLU A 1 122 ? 1.197 -4.400 11.492 1.00 96.31 122 GLU A CA 1
ATOM 916 C C . GLU A 1 122 ? 1.420 -4.332 9.978 1.00 96.31 122 GLU A C 1
ATOM 918 O O . GLU A 1 122 ? 2.472 -3.870 9.525 1.00 96.31 122 GLU A O 1
ATOM 923 N N . LEU A 1 123 ? 0.412 -4.704 9.181 1.00 97.62 123 LEU A N 1
ATOM 924 C CA . LEU A 1 123 ? 0.495 -4.665 7.720 1.00 97.62 123 LEU A CA 1
ATOM 925 C C . LEU A 1 123 ? 0.670 -3.238 7.192 1.00 97.62 123 LEU A C 1
ATOM 927 O O . LEU A 1 123 ? 1.488 -3.014 6.298 1.00 97.62 123 LEU A O 1
ATOM 931 N N . ARG A 1 124 ? -0.018 -2.242 7.770 1.00 97.38 124 ARG A N 1
ATOM 932 C CA . ARG A 1 124 ? 0.186 -0.824 7.417 1.00 97.38 124 ARG A CA 1
ATOM 933 C C . ARG A 1 124 ? 1.605 -0.358 7.722 1.00 97.38 124 ARG A C 1
ATOM 935 O O . ARG A 1 124 ? 2.210 0.334 6.899 1.00 97.38 124 ARG A O 1
ATOM 942 N N . ALA A 1 125 ? 2.147 -0.729 8.882 1.00 96.81 125 ALA A N 1
ATOM 943 C CA . ALA A 1 125 ? 3.516 -0.383 9.252 1.00 96.81 125 ALA A CA 1
ATOM 944 C C . ALA A 1 125 ? 4.526 -1.016 8.281 1.00 96.81 125 ALA A C 1
ATOM 946 O O . ALA A 1 125 ? 5.394 -0.316 7.749 1.00 96.81 125 ALA A O 1
ATOM 947 N N . LEU A 1 126 ? 4.365 -2.307 7.981 1.00 97.94 126 LEU A N 1
ATOM 948 C CA . LEU A 1 126 ? 5.221 -3.041 7.053 1.00 97.94 126 LEU A CA 1
ATOM 949 C C . LEU A 1 126 ? 5.148 -2.475 5.627 1.00 97.94 126 LEU A C 1
ATOM 951 O O . LEU A 1 126 ? 6.187 -2.196 5.021 1.00 97.94 126 LEU A O 1
ATOM 955 N N . ALA A 1 127 ? 3.942 -2.234 5.107 1.00 97.94 127 ALA A N 1
ATOM 956 C CA . ALA A 1 127 ? 3.733 -1.616 3.800 1.00 97.94 127 ALA A CA 1
ATOM 957 C C . ALA A 1 127 ? 4.357 -0.214 3.736 1.00 97.94 127 ALA A C 1
ATOM 959 O O . ALA A 1 127 ? 5.002 0.131 2.746 1.00 97.94 127 ALA A O 1
AT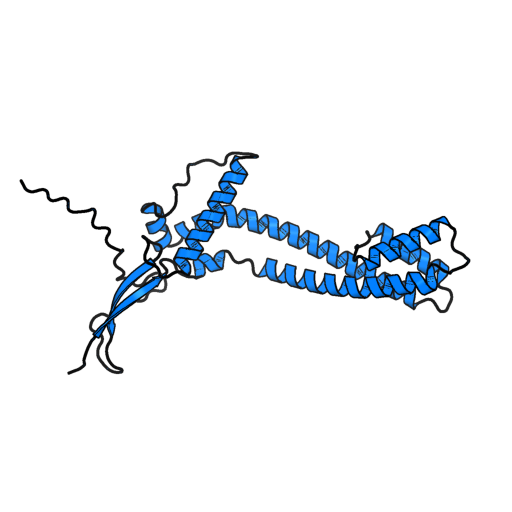OM 960 N N . GLY A 1 128 ? 4.247 0.577 4.809 1.00 97.38 128 GLY A N 1
ATOM 961 C CA . GLY A 1 128 ? 4.875 1.893 4.917 1.00 97.38 128 GLY A CA 1
ATOM 962 C C . GLY A 1 128 ? 6.405 1.844 4.864 1.00 97.38 128 GLY A C 1
ATOM 963 O O . GLY A 1 128 ? 7.023 2.655 4.167 1.00 97.38 128 GLY A O 1
ATOM 964 N N . VAL A 1 129 ? 7.028 0.884 5.557 1.00 97.38 129 VAL A N 1
ATOM 965 C CA . VAL A 1 129 ? 8.482 0.649 5.488 1.00 97.38 129 VAL A CA 1
ATOM 966 C C . VAL A 1 129 ? 8.887 0.222 4.079 1.00 97.38 129 VAL A C 1
ATOM 968 O O . VAL A 1 129 ? 9.804 0.812 3.500 1.00 97.38 129 VAL A O 1
ATOM 971 N N . ARG A 1 130 ? 8.180 -0.752 3.489 1.00 97.00 130 ARG A N 1
ATOM 972 C CA . ARG A 1 130 ? 8.497 -1.249 2.145 1.00 97.00 130 ARG A CA 1
ATOM 973 C C . ARG A 1 130 ? 8.336 -0.163 1.087 1.00 97.00 130 ARG A C 1
ATOM 975 O O . ARG A 1 130 ? 9.234 0.010 0.273 1.00 97.00 130 ARG A O 1
ATOM 982 N N . HIS A 1 131 ? 7.257 0.612 1.133 1.00 96.06 131 HIS A N 1
ATOM 983 C CA . HIS A 1 131 ? 7.016 1.724 0.214 1.00 96.06 131 HIS A CA 1
ATOM 984 C C . HIS A 1 131 ? 8.147 2.763 0.249 1.00 96.06 131 HIS A C 1
ATOM 986 O O . HIS A 1 131 ? 8.626 3.186 -0.801 1.00 96.06 131 HIS A O 1
ATOM 992 N N . LYS A 1 132 ? 8.635 3.135 1.441 1.00 93.94 132 LYS A N 1
ATOM 993 C CA . LYS A 1 132 ? 9.782 4.052 1.569 1.00 93.94 132 LYS A CA 1
ATOM 994 C C . LYS A 1 132 ? 11.056 3.473 0.949 1.00 93.94 132 LYS A C 1
ATOM 996 O O . LYS A 1 132 ? 11.776 4.205 0.273 1.00 93.94 132 LYS A O 1
ATOM 1001 N N . ALA A 1 133 ? 11.321 2.183 1.161 1.00 93.06 133 ALA A N 1
ATOM 1002 C CA . ALA A 1 133 ? 12.470 1.505 0.565 1.00 93.06 133 ALA A CA 1
ATOM 1003 C C . ALA A 1 133 ? 12.380 1.466 -0.971 1.00 93.06 133 ALA A C 1
ATOM 1005 O O . ALA A 1 133 ? 13.363 1.761 -1.648 1.00 93.06 133 ALA A O 1
ATOM 1006 N N . GLU A 1 134 ? 11.195 1.182 -1.518 1.00 93.81 134 GLU A N 1
ATOM 1007 C CA . GLU A 1 134 ? 10.952 1.185 -2.966 1.00 93.81 134 GLU A CA 1
ATOM 1008 C C . GLU A 1 134 ? 11.136 2.571 -3.584 1.00 93.81 134 GLU A C 1
ATOM 1010 O O . GLU A 1 134 ? 11.803 2.704 -4.606 1.00 93.81 134 GLU A O 1
ATOM 1015 N N . LEU A 1 135 ? 10.618 3.625 -2.945 1.00 90.81 135 LEU A N 1
ATOM 1016 C CA . LEU A 1 135 ? 10.824 4.999 -3.409 1.00 90.81 135 LEU A CA 1
ATOM 1017 C C . LEU A 1 135 ? 12.309 5.383 -3.444 1.00 90.81 135 LEU A C 1
ATOM 1019 O O . LEU A 1 135 ? 12.754 6.031 -4.392 1.00 90.81 135 LEU A O 1
ATOM 1023 N N . ALA A 1 136 ? 13.081 4.986 -2.428 1.00 89.62 136 ALA A N 1
ATOM 1024 C CA . ALA A 1 136 ? 14.517 5.249 -2.382 1.00 89.62 136 ALA A CA 1
ATOM 1025 C C . ALA A 1 136 ? 15.269 4.506 -3.499 1.00 89.62 136 ALA A C 1
ATOM 1027 O O . ALA A 1 136 ? 16.114 5.094 -4.178 1.00 89.62 136 ALA A O 1
ATOM 1028 N N . TRP A 1 137 ? 14.927 3.236 -3.729 1.00 91.19 137 TRP A N 1
ATOM 1029 C CA . TRP A 1 137 ? 15.505 2.433 -4.803 1.00 91.19 137 TRP A CA 1
ATOM 1030 C C . TRP A 1 137 ? 15.150 3.000 -6.187 1.00 91.19 137 TRP A C 1
ATOM 1032 O O . TRP A 1 137 ? 16.053 3.303 -6.970 1.00 91.19 137 TRP A O 1
ATOM 1042 N N . LEU A 1 138 ? 13.864 3.257 -6.460 1.00 91.06 138 LEU A N 1
ATOM 1043 C CA . LEU A 1 138 ? 13.381 3.837 -7.720 1.00 91.06 138 LEU A CA 1
ATOM 1044 C C . LEU A 1 138 ? 14.044 5.179 -8.044 1.00 91.06 138 LEU A C 1
ATOM 1046 O O . LEU A 1 138 ? 14.258 5.476 -9.220 1.00 91.06 138 LEU A O 1
ATOM 1050 N N . GLY A 1 139 ? 14.407 5.964 -7.025 1.00 88.50 139 GLY A N 1
ATOM 1051 C CA . GLY A 1 139 ? 15.117 7.231 -7.191 1.00 88.50 139 GLY A CA 1
ATOM 1052 C C . GLY A 1 139 ? 16.454 7.106 -7.931 1.00 88.50 139 GLY A C 1
ATOM 1053 O O . GLY A 1 139 ? 16.848 8.030 -8.634 1.00 88.50 139 GLY A O 1
ATOM 1054 N N . THR A 1 140 ? 17.138 5.963 -7.823 1.00 87.19 140 THR A N 1
ATOM 1055 C CA . THR A 1 140 ? 18.479 5.758 -8.409 1.00 87.19 140 THR A CA 1
ATOM 1056 C C . THR A 1 140 ? 18.528 4.637 -9.452 1.00 87.19 140 THR A C 1
ATOM 1058 O O . THR A 1 140 ? 19.318 4.697 -10.400 1.00 87.19 140 THR A O 1
ATOM 1061 N N . ALA A 1 141 ? 17.652 3.640 -9.329 1.00 91.50 141 ALA A N 1
ATOM 1062 C CA . ALA A 1 141 ? 17.696 2.410 -10.108 1.00 91.50 141 ALA A CA 1
ATOM 1063 C C . ALA A 1 141 ? 17.519 2.617 -11.615 1.00 91.50 141 ALA A C 1
ATOM 1065 O O . ALA A 1 141 ? 18.200 1.960 -12.398 1.00 91.50 141 ALA A O 1
ATOM 1066 N N . GLY A 1 142 ? 16.669 3.557 -12.046 1.00 91.88 142 GLY A N 1
ATOM 1067 C CA . GLY A 1 142 ? 16.416 3.782 -13.475 1.00 91.88 142 GLY A CA 1
ATOM 1068 C C . GLY A 1 142 ? 17.698 4.087 -14.260 1.00 91.88 142 GLY A C 1
ATOM 1069 O O . GLY A 1 142 ? 17.916 3.552 -15.347 1.00 91.88 142 GLY A O 1
ATOM 1070 N N . ARG A 1 143 ? 18.604 4.886 -13.680 1.00 90.69 143 ARG A N 1
ATOM 1071 C CA . ARG A 1 143 ? 19.887 5.221 -14.315 1.00 90.69 143 ARG A CA 1
ATOM 1072 C C . ARG A 1 143 ? 20.863 4.049 -14.286 1.00 90.69 143 ARG A C 1
ATOM 1074 O O . ARG A 1 143 ? 21.543 3.812 -15.281 1.00 90.69 143 ARG A O 1
ATOM 1081 N N . GLN A 1 144 ? 20.919 3.318 -13.174 1.00 92.31 144 GLN A N 1
ATOM 1082 C CA . GLN A 1 144 ? 21.770 2.133 -13.030 1.00 92.31 144 GLN A CA 1
ATOM 1083 C C . GLN A 1 144 ? 21.380 1.041 -14.033 1.00 92.31 144 GLN A C 1
ATOM 1085 O O . GLN A 1 144 ? 22.242 0.493 -14.714 1.00 92.31 144 GLN A O 1
ATOM 1090 N N . LEU A 1 145 ? 20.079 0.788 -14.191 1.00 92.56 145 LEU A N 1
ATOM 1091 C CA . LEU A 1 145 ? 19.541 -0.182 -15.145 1.00 92.56 145 LEU A CA 1
ATOM 1092 C C . LEU A 1 145 ? 19.868 0.198 -16.594 1.00 92.56 145 LEU A C 1
ATOM 1094 O O . LEU A 1 145 ? 20.305 -0.651 -17.369 1.00 92.56 145 LEU A O 1
ATOM 1098 N N . LEU A 1 146 ? 19.724 1.477 -16.955 1.00 91.50 146 LEU A N 1
ATOM 1099 C CA . LEU A 1 146 ? 20.128 1.968 -18.276 1.00 91.50 146 LEU A CA 1
ATOM 1100 C C . LEU A 1 146 ? 21.638 1.817 -18.509 1.00 91.50 146 LEU A C 1
ATOM 1102 O O . LEU A 1 146 ? 22.041 1.356 -19.573 1.00 91.50 146 LEU A O 1
ATOM 1106 N N . ALA A 1 147 ? 22.476 2.158 -17.528 1.00 92.06 147 ALA A N 1
ATOM 1107 C CA . ALA A 1 147 ? 23.929 2.020 -17.639 1.00 92.06 147 ALA A CA 1
ATOM 1108 C C . ALA A 1 147 ? 24.383 0.547 -17.734 1.00 92.06 147 ALA A C 1
ATOM 1110 O O . ALA A 1 147 ? 25.357 0.230 -18.425 1.00 92.06 147 ALA A O 1
ATOM 1111 N N . GLY A 1 148 ? 23.655 -0.367 -17.089 1.00 90.00 148 GLY A N 1
ATOM 1112 C CA . GLY A 1 148 ? 23.888 -1.807 -17.183 1.00 90.00 148 GLY A CA 1
ATOM 1113 C C . GLY A 1 148 ? 23.559 -2.393 -18.559 1.00 90.00 148 GLY A C 1
ATOM 1114 O O . GLY A 1 148 ? 24.148 -3.397 -18.951 1.00 90.00 148 GLY A O 1
ATOM 1115 N N . HIS A 1 149 ? 22.686 -1.747 -19.337 1.00 88.12 149 HIS A N 1
ATOM 1116 C CA . HIS A 1 149 ? 22.188 -2.283 -20.603 1.00 88.12 149 HIS A CA 1
ATOM 1117 C C . HIS A 1 149 ? 22.870 -1.655 -21.837 1.00 88.12 149 HIS A C 1
ATOM 1119 O O . HIS A 1 149 ? 22.971 -0.430 -21.900 1.00 88.12 149 HIS A O 1
ATOM 1125 N N . PRO A 1 150 ? 23.270 -2.421 -22.877 1.00 87.12 150 PRO A N 1
ATOM 1126 C CA . PRO A 1 150 ? 23.947 -1.868 -24.058 1.00 87.12 150 PRO A CA 1
ATOM 1127 C C . PRO A 1 150 ? 23.195 -0.718 -24.745 1.00 87.12 150 PRO A C 1
ATOM 1129 O O . PRO A 1 150 ? 23.765 0.354 -24.947 1.00 87.12 150 PRO A O 1
ATOM 1132 N N . VAL A 1 151 ? 21.903 -0.897 -25.051 1.00 85.25 151 VAL A N 1
ATOM 1133 C CA . VAL A 1 151 ? 21.091 0.173 -25.666 1.00 85.25 151 VAL A CA 1
ATOM 1134 C C . VAL A 1 151 ? 20.841 1.348 -24.712 1.00 85.25 151 VAL A C 1
ATOM 1136 O O . VAL A 1 151 ? 20.763 2.493 -25.149 1.00 85.25 151 VAL A O 1
ATOM 1139 N N . GLY A 1 152 ? 20.803 1.093 -23.401 1.00 89.19 152 GLY A N 1
ATOM 1140 C CA . GLY A 1 152 ? 20.680 2.146 -22.397 1.00 89.19 152 GLY A CA 1
ATOM 1141 C C . GLY A 1 152 ? 21.941 3.007 -22.317 1.00 89.19 152 GLY A C 1
ATOM 1142 O O . GLY A 1 152 ? 21.831 4.230 -22.289 1.00 89.19 152 GLY A O 1
ATOM 1143 N N . ARG A 1 153 ? 23.139 2.405 -22.390 1.00 89.81 153 ARG A N 1
ATOM 1144 C CA . ARG A 1 153 ? 24.415 3.140 -22.482 1.00 89.81 153 ARG A CA 1
ATOM 1145 C C . ARG A 1 153 ? 24.480 4.033 -23.714 1.00 89.81 153 ARG A C 1
ATOM 1147 O O . ARG A 1 153 ? 24.903 5.177 -23.590 1.00 89.81 153 ARG A O 1
ATOM 1154 N N . ARG A 1 154 ? 24.038 3.537 -24.875 1.00 88.06 154 ARG A N 1
ATOM 1155 C CA . ARG A 1 154 ? 23.993 4.335 -26.113 1.00 88.06 154 ARG A CA 1
ATOM 1156 C C . ARG A 1 154 ? 23.038 5.517 -25.978 1.00 88.06 154 ARG A C 1
ATOM 1158 O O . ARG A 1 154 ? 23.448 6.644 -26.211 1.00 88.06 154 ARG A O 1
ATOM 1165 N N . ALA A 1 155 ? 21.826 5.278 -25.485 1.00 88.88 155 ALA A N 1
ATOM 1166 C CA . ALA A 1 155 ? 20.848 6.335 -25.236 1.00 88.88 155 ALA A CA 1
ATOM 1167 C C . ALA A 1 155 ? 21.335 7.380 -24.208 1.00 88.88 155 ALA A C 1
ATOM 1169 O O . ALA A 1 155 ? 21.050 8.569 -24.339 1.00 88.88 155 ALA A O 1
ATOM 1170 N N . LEU A 1 156 ? 22.081 6.959 -23.179 1.00 88.88 156 LEU A N 1
ATOM 1171 C CA . LEU A 1 156 ? 22.708 7.873 -22.219 1.00 88.88 156 LEU A CA 1
ATOM 1172 C C . LEU A 1 156 ? 23.830 8.704 -22.860 1.00 88.88 156 LEU A C 1
ATOM 1174 O O . LEU A 1 156 ? 23.914 9.895 -22.580 1.00 88.88 156 LEU A O 1
ATOM 1178 N N . ALA A 1 157 ? 24.674 8.091 -23.696 1.00 88.25 157 ALA A N 1
ATOM 1179 C CA . ALA A 1 157 ? 25.779 8.767 -24.379 1.00 88.25 157 ALA A CA 1
ATOM 1180 C C . ALA A 1 157 ? 25.299 9.760 -25.452 1.00 88.25 157 ALA A C 1
ATOM 1182 O O . ALA A 1 157 ? 25.904 10.811 -25.622 1.00 88.25 157 ALA A O 1
ATOM 1183 N N . ASP A 1 158 ? 24.191 9.444 -26.123 1.00 86.56 158 ASP A N 1
ATOM 1184 C CA . ASP A 1 158 ? 23.540 10.280 -27.138 1.00 86.56 158 ASP A CA 1
ATOM 1185 C C . ASP A 1 158 ? 22.797 11.499 -26.550 1.00 86.56 158 ASP A C 1
ATOM 1187 O O . ASP A 1 158 ? 22.418 12.424 -27.260 1.00 86.56 158 ASP A O 1
ATOM 1191 N N . GLY A 1 159 ? 22.572 11.532 -25.232 1.00 85.56 159 GLY A N 1
ATOM 1192 C CA . GLY A 1 159 ? 21.797 12.606 -24.604 1.00 85.56 159 GLY A CA 1
ATOM 1193 C C . GLY A 1 159 ? 20.283 12.474 -24.808 1.00 85.56 159 GLY A C 1
ATOM 1194 O O . GLY A 1 159 ? 19.539 13.415 -24.529 1.00 85.56 159 GLY A O 1
ATOM 1195 N N . THR A 1 160 ? 19.794 11.288 -25.203 1.00 84.44 160 THR A N 1
ATOM 1196 C CA . THR A 1 160 ? 18.352 10.960 -25.227 1.00 84.44 160 THR A CA 1
ATOM 1197 C C . THR A 1 160 ? 17.692 11.235 -23.865 1.00 84.44 160 THR A C 1
ATOM 1199 O O . THR A 1 160 ? 16.505 11.574 -23.785 1.00 84.44 160 THR A O 1
ATOM 1202 N N . PHE A 1 161 ? 18.463 11.101 -22.782 1.00 84.19 161 PHE A N 1
ATOM 1203 C CA . PHE A 1 161 ? 18.061 11.473 -21.432 1.00 84.19 161 PHE A CA 1
ATOM 1204 C C . PHE A 1 161 ? 18.784 12.749 -20.976 1.00 84.19 161 PHE A C 1
ATOM 1206 O O . PHE A 1 161 ? 19.960 12.919 -21.295 1.00 84.19 161 PHE A O 1
ATOM 1213 N N . PRO A 1 162 ? 18.132 13.609 -20.169 1.00 72.00 162 PRO A N 1
ATOM 1214 C CA . PRO A 1 162 ? 18.778 14.771 -19.573 1.00 72.00 162 PRO A CA 1
ATOM 1215 C C . PRO A 1 162 ? 20.049 14.365 -18.827 1.00 72.00 162 PRO A C 1
ATOM 1217 O O . PRO A 1 162 ? 20.058 13.358 -18.107 1.00 72.00 162 PRO A O 1
ATOM 1220 N N . ALA A 1 163 ? 21.106 15.166 -18.969 1.00 67.31 163 ALA A N 1
ATOM 1221 C CA . ALA A 1 163 ? 22.324 14.975 -18.200 1.00 67.31 163 ALA A CA 1
ATOM 1222 C C . ALA A 1 163 ? 22.003 14.986 -16.697 1.00 67.31 163 ALA A C 1
ATOM 1224 O O . ALA A 1 163 ? 21.205 15.792 -16.210 1.00 67.31 163 ALA A O 1
ATOM 1225 N N . ALA A 1 164 ? 22.635 14.077 -15.955 1.00 63.81 164 ALA A N 1
ATOM 1226 C CA . ALA A 1 164 ? 22.635 14.159 -14.504 1.00 63.81 164 ALA A CA 1
ATOM 1227 C C . ALA A 1 164 ? 23.588 15.295 -14.122 1.00 63.81 164 ALA A C 1
ATOM 1229 O O . ALA A 1 164 ? 24.787 15.076 -13.987 1.00 63.81 164 ALA A O 1
ATOM 1230 N N . GLU A 1 165 ? 23.082 16.522 -14.020 1.00 54.66 165 GLU A N 1
ATOM 1231 C CA . GLU A 1 165 ? 23.849 17.593 -13.385 1.00 54.66 165 GLU A CA 1
ATOM 1232 C C . GLU A 1 165 ? 24.134 17.174 -11.941 1.00 54.66 165 GLU A C 1
ATOM 1234 O O . GLU A 1 165 ? 23.206 16.808 -11.211 1.00 54.66 165 GLU A O 1
ATOM 1239 N N . GLY A 1 166 ? 25.424 17.124 -11.606 1.00 49.41 166 GLY A N 1
ATOM 1240 C CA . GLY A 1 166 ? 25.962 16.398 -10.464 1.00 49.41 166 GLY A CA 1
ATOM 1241 C C . GLY A 1 166 ? 25.494 16.877 -9.091 1.00 49.41 166 GLY A C 1
ATOM 1242 O O . GLY A 1 166 ? 25.069 18.013 -8.910 1.00 49.41 166 GLY A O 1
ATOM 1243 N N . GLY A 1 167 ? 25.667 15.980 -8.118 1.00 50.16 167 GLY A N 1
ATOM 1244 C CA . GLY A 1 167 ? 25.604 16.266 -6.685 1.00 50.16 167 GLY A CA 1
ATOM 1245 C C . GLY A 1 167 ? 24.194 16.308 -6.096 1.00 50.16 167 GLY A C 1
ATOM 1246 O O . GLY A 1 167 ? 23.362 17.117 -6.490 1.00 50.16 167 GLY A O 1
ATOM 1247 N N . LEU A 1 168 ? 23.958 15.452 -5.097 1.00 46.12 168 LEU A N 1
ATOM 1248 C CA . LEU A 1 168 ? 22.757 15.438 -4.258 1.00 46.12 168 LEU A CA 1
ATOM 1249 C C . LEU A 1 168 ? 22.598 16.794 -3.545 1.00 46.12 168 LEU A C 1
ATOM 1251 O O . LEU A 1 168 ? 23.398 17.089 -2.654 1.00 46.12 168 LEU A O 1
ATOM 1255 N N . PRO A 1 169 ? 21.568 17.607 -3.838 1.00 46.19 169 PRO A N 1
ATOM 1256 C CA . PRO A 1 169 ? 21.270 18.754 -3.004 1.00 46.19 169 PRO A CA 1
ATOM 1257 C C . PRO A 1 169 ? 20.499 18.232 -1.789 1.00 46.19 169 PRO A C 1
ATOM 1259 O O . PRO A 1 169 ? 19.385 17.710 -1.908 1.00 46.19 169 PRO A O 1
ATOM 1262 N N . GLY A 1 170 ? 21.130 18.317 -0.618 1.00 54.44 170 GLY A N 1
ATOM 1263 C CA . GLY A 1 170 ? 20.500 17.995 0.655 1.00 54.44 170 GLY A CA 1
ATOM 1264 C C . GLY A 1 170 ? 19.254 18.852 0.888 1.00 54.44 170 GLY A C 1
ATOM 1265 O O . GLY A 1 170 ? 19.281 20.051 0.644 1.00 54.44 170 GLY A O 1
ATOM 1266 N N . GLY A 1 171 ? 18.178 18.224 1.372 1.00 60.00 171 GLY A N 1
ATOM 1267 C CA . GLY A 1 171 ? 17.003 18.891 1.944 1.00 60.00 171 GLY A CA 1
ATOM 1268 C C . GLY A 1 171 ? 16.106 19.700 0.988 1.00 60.00 171 GLY A C 1
ATOM 1269 O O . GLY A 1 171 ? 16.556 20.429 0.114 1.00 60.00 171 GLY A O 1
ATOM 1270 N N . GLY A 1 172 ? 14.787 19.598 1.186 1.00 66.62 172 GLY A N 1
ATOM 1271 C CA . GLY A 1 172 ? 13.790 20.521 0.618 1.00 66.62 172 GLY A CA 1
ATOM 1272 C C . GLY A 1 172 ? 13.642 20.478 -0.909 1.00 66.62 172 GLY A C 1
ATOM 1273 O O . GLY A 1 172 ? 13.003 19.576 -1.459 1.00 66.62 172 GLY A O 1
ATOM 1274 N N . GLU A 1 173 ? 14.194 21.473 -1.601 1.00 65.56 173 GLU A N 1
ATOM 1275 C CA . GLU A 1 173 ? 14.020 21.665 -3.048 1.00 65.56 173 GLU A CA 1
ATOM 1276 C C . GLU A 1 173 ? 14.837 20.684 -3.895 1.00 65.56 173 GLU A C 1
ATOM 1278 O O . GLU A 1 173 ? 14.384 20.255 -4.963 1.00 65.56 173 GLU A O 1
ATOM 1283 N N . GLY A 1 174 ? 16.007 20.273 -3.398 1.00 70.00 174 GLY A N 1
ATOM 1284 C CA . GLY A 1 174 ? 16.874 19.307 -4.068 1.00 70.00 174 GLY A CA 1
ATOM 1285 C C . GLY A 1 174 ? 16.238 17.930 -4.183 1.00 70.00 174 GLY A C 1
ATOM 1286 O O . GLY A 1 174 ? 16.143 17.366 -5.272 1.00 70.00 174 GLY A O 1
ATOM 1287 N N . ALA A 1 175 ? 15.683 17.440 -3.075 1.00 74.06 175 ALA A N 1
ATOM 1288 C CA . ALA A 1 175 ? 14.980 16.163 -3.031 1.00 74.06 175 ALA A CA 1
ATOM 1289 C C . ALA A 1 175 ? 13.725 16.151 -3.925 1.00 74.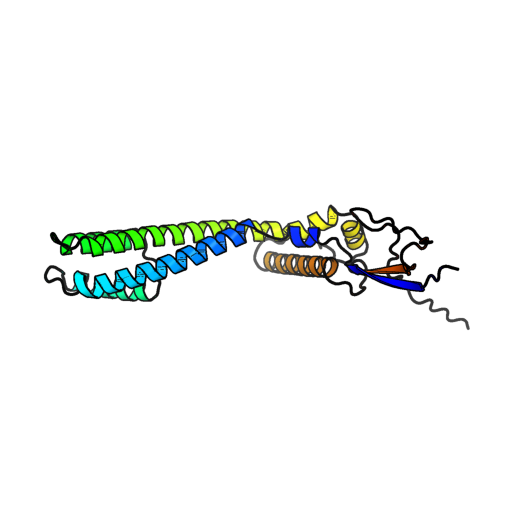06 175 ALA A C 1
ATOM 1291 O O . ALA A 1 175 ? 13.421 15.145 -4.564 1.00 74.06 175 ALA A O 1
ATOM 1292 N N . ALA A 1 176 ? 12.987 17.265 -4.001 1.00 77.69 176 ALA A N 1
ATOM 1293 C CA . ALA A 1 176 ? 11.832 17.378 -4.892 1.00 77.69 176 ALA A CA 1
ATOM 1294 C C . ALA A 1 176 ? 12.240 17.394 -6.375 1.00 77.69 176 ALA A C 1
ATOM 1296 O O . ALA A 1 176 ? 11.567 16.782 -7.208 1.00 77.69 176 ALA A O 1
ATOM 1297 N N . ARG A 1 177 ? 13.343 18.076 -6.709 1.00 78.88 177 ARG A N 1
ATOM 1298 C CA . ARG A 1 177 ? 13.912 18.085 -8.061 1.00 78.88 177 ARG A CA 1
ATOM 1299 C C . ARG A 1 177 ? 14.380 16.690 -8.474 1.00 78.88 177 ARG A C 1
ATOM 1301 O O . ARG A 1 177 ? 14.070 16.271 -9.585 1.00 78.88 177 ARG A O 1
ATOM 1308 N N . GLU A 1 178 ? 15.039 15.969 -7.574 1.00 79.38 178 GLU A N 1
ATOM 1309 C CA . GLU A 1 178 ? 15.534 14.618 -7.840 1.00 79.38 178 GLU A CA 1
ATOM 1310 C C . GLU A 1 178 ? 14.395 13.617 -8.054 1.00 79.38 178 GLU A C 1
ATOM 1312 O O . GLU A 1 178 ? 14.406 12.876 -9.033 1.00 79.38 178 GLU A O 1
ATOM 1317 N N . ARG A 1 179 ? 13.334 13.680 -7.237 1.00 82.69 179 ARG A N 1
ATOM 1318 C CA . ARG A 1 179 ? 12.119 12.880 -7.470 1.00 82.69 179 ARG A CA 1
ATOM 1319 C C . ARG A 1 179 ? 11.520 13.130 -8.854 1.00 82.69 179 ARG A C 1
ATOM 1321 O O . ARG A 1 179 ? 11.253 12.182 -9.580 1.00 82.69 179 ARG A O 1
ATOM 1328 N N . ARG A 1 180 ? 11.380 14.397 -9.267 1.00 86.06 180 ARG A N 1
ATOM 1329 C CA . ARG A 1 180 ? 10.876 14.733 -10.614 1.00 86.06 180 ARG A CA 1
ATOM 1330 C C . ARG A 1 180 ? 11.767 14.177 -11.728 1.00 86.06 180 ARG A C 1
ATOM 1332 O O . ARG A 1 180 ? 11.246 13.764 -12.762 1.00 86.06 180 ARG A O 1
ATOM 1339 N N . ARG A 1 181 ? 13.090 14.171 -11.534 1.00 85.44 181 ARG A N 1
ATOM 1340 C CA . ARG A 1 181 ? 14.051 13.595 -12.487 1.00 85.44 181 ARG A CA 1
ATOM 1341 C C . ARG A 1 181 ? 13.909 12.076 -12.571 1.00 85.44 181 ARG A C 1
ATOM 1343 O O . ARG A 1 181 ? 13.814 11.559 -13.682 1.00 85.44 181 ARG A O 1
ATOM 1350 N N . ALA A 1 182 ? 13.828 11.386 -11.435 1.00 89.06 182 ALA A N 1
ATOM 1351 C CA . ALA A 1 182 ? 13.595 9.945 -11.384 1.00 89.06 182 ALA A CA 1
ATOM 1352 C C . ALA A 1 182 ? 12.258 9.566 -12.045 1.00 89.06 182 ALA A C 1
ATOM 1354 O O . ALA A 1 182 ? 12.229 8.699 -12.917 1.00 89.06 182 ALA A O 1
ATOM 1355 N N . ASP A 1 183 ? 11.174 10.278 -11.726 1.00 90.62 183 ASP A N 1
ATOM 1356 C CA . ASP A 1 183 ? 9.860 10.079 -12.349 1.00 90.62 183 ASP A CA 1
ATOM 1357 C C . ASP A 1 183 ? 9.916 10.272 -13.866 1.00 90.62 183 ASP A C 1
ATOM 1359 O O . ASP A 1 183 ? 9.363 9.477 -14.629 1.00 90.62 183 ASP A O 1
ATOM 1363 N N . TYR A 1 184 ? 10.578 11.338 -14.327 1.00 91.62 184 TYR A N 1
ATOM 1364 C CA . TYR A 1 184 ? 10.753 11.592 -15.752 1.00 91.62 184 TYR A CA 1
ATOM 1365 C C . TYR A 1 184 ? 11.547 10.468 -16.423 1.00 91.62 184 TYR A C 1
ATOM 1367 O O . TYR A 1 184 ? 11.134 9.965 -17.468 1.00 91.62 184 TYR A O 1
ATOM 1375 N N . LEU A 1 185 ? 12.646 10.029 -15.806 1.00 92.69 185 LEU A N 1
ATOM 1376 C CA . LEU A 1 185 ? 13.465 8.937 -16.315 1.00 92.69 185 LEU A CA 1
ATOM 1377 C C . LEU A 1 185 ? 12.651 7.648 -16.452 1.00 92.69 185 LEU A C 1
ATOM 1379 O O . LEU A 1 185 ? 12.672 7.028 -17.514 1.00 92.69 185 LEU A O 1
ATOM 1383 N N . TRP A 1 186 ? 11.865 7.285 -15.438 1.00 94.50 186 TRP A N 1
ATOM 1384 C CA . TRP A 1 186 ? 10.995 6.111 -15.494 1.00 94.50 186 TRP A CA 1
ATOM 1385 C C . TRP A 1 186 ? 9.903 6.223 -16.557 1.00 94.50 186 TRP A C 1
ATOM 1387 O O . TRP A 1 186 ? 9.633 5.243 -17.250 1.00 94.50 186 TRP A O 1
ATOM 1397 N N . ARG A 1 187 ? 9.325 7.412 -16.781 1.00 94.38 187 ARG A N 1
ATOM 1398 C CA . ARG A 1 187 ? 8.405 7.634 -17.915 1.00 94.38 187 ARG A CA 1
ATOM 1399 C C . ARG A 1 187 ? 9.096 7.424 -19.260 1.00 94.38 187 ARG A C 1
ATOM 1401 O O . ARG A 1 187 ? 8.477 6.897 -20.184 1.00 94.38 187 ARG A O 1
ATOM 1408 N N . MET A 1 188 ? 10.357 7.829 -19.382 1.00 94.31 188 MET A N 1
ATOM 1409 C CA . MET A 1 188 ? 11.140 7.643 -20.603 1.00 94.31 188 MET A CA 1
ATOM 1410 C C . MET A 1 188 ? 11.536 6.178 -20.811 1.00 94.31 188 MET A C 1
ATOM 1412 O O . MET A 1 188 ? 11.417 5.688 -21.931 1.00 94.31 188 MET A O 1
ATOM 1416 N N . ILE A 1 189 ? 11.901 5.456 -19.747 1.00 94.06 189 ILE A N 1
ATOM 1417 C CA . ILE A 1 189 ? 12.124 4.002 -19.780 1.00 94.06 189 ILE A CA 1
ATOM 1418 C C . ILE A 1 189 ? 10.839 3.281 -20.194 1.00 94.06 189 ILE A C 1
ATOM 1420 O O . ILE A 1 189 ? 10.869 2.490 -21.133 1.00 94.06 189 ILE A O 1
ATOM 1424 N N . ALA A 1 190 ? 9.700 3.590 -19.565 1.00 95.00 190 ALA A N 1
ATOM 1425 C CA . ALA A 1 190 ? 8.405 3.003 -19.909 1.00 95.00 190 ALA A CA 1
ATOM 1426 C C . ALA A 1 190 ? 8.031 3.282 -21.371 1.00 95.00 190 ALA A C 1
ATOM 1428 O O . ALA A 1 190 ? 7.629 2.380 -22.104 1.00 95.00 190 ALA A O 1
ATOM 1429 N N . ARG A 1 191 ? 8.233 4.523 -21.838 1.00 94.19 191 ARG A N 1
ATOM 1430 C CA . ARG A 1 191 ? 8.037 4.882 -23.246 1.00 94.19 191 ARG A CA 1
ATOM 1431 C C . ARG A 1 191 ? 8.928 4.051 -24.160 1.00 94.19 191 ARG A C 1
ATOM 1433 O O . ARG A 1 191 ? 8.401 3.447 -25.085 1.00 94.19 191 ARG A O 1
ATOM 1440 N N . GLY A 1 192 ? 10.234 4.036 -23.909 1.00 92.69 192 GLY A N 1
ATOM 1441 C CA . GLY A 1 192 ? 11.190 3.302 -24.729 1.00 92.69 192 GLY A CA 1
ATOM 1442 C C . GLY A 1 192 ? 10.988 1.791 -24.677 1.00 92.69 192 GLY A C 1
ATOM 1443 O O . GLY A 1 192 ? 11.421 1.110 -25.589 1.00 92.69 192 GLY A O 1
ATOM 1444 N N . SER A 1 193 ? 10.300 1.272 -23.658 1.00 93.44 193 SER A N 1
ATOM 1445 C CA . SER A 1 193 ? 10.038 -0.161 -23.482 1.00 93.44 193 SER A CA 1
ATOM 1446 C C . SER A 1 193 ? 8.705 -0.634 -24.069 1.00 93.44 193 SER A C 1
ATOM 1448 O O . SER A 1 193 ? 8.558 -1.818 -24.353 1.00 93.44 193 SER A O 1
ATOM 1450 N N . ALA A 1 194 ? 7.720 0.259 -24.226 1.00 93.06 194 ALA A N 1
ATOM 1451 C CA . ALA A 1 194 ? 6.353 -0.119 -24.602 1.00 93.06 194 ALA A CA 1
ATOM 1452 C C . ALA A 1 194 ? 5.790 0.631 -25.821 1.00 93.06 194 ALA A C 1
ATOM 1454 O O . ALA A 1 194 ? 4.800 0.192 -26.404 1.00 93.06 194 ALA A O 1
ATOM 1455 N N . LYS A 1 195 ? 6.373 1.768 -26.224 1.00 91.06 195 LYS A N 1
ATOM 1456 C CA . LYS A 1 195 ? 5.913 2.534 -27.393 1.00 91.06 195 LYS A CA 1
ATOM 1457 C C . LYS A 1 195 ? 6.833 2.291 -28.582 1.00 91.06 195 LYS A C 1
ATOM 1459 O O . LYS A 1 195 ? 8.036 2.484 -28.488 1.00 91.06 195 LYS A O 1
ATOM 1464 N N . VAL A 1 196 ? 6.235 1.976 -29.728 1.00 89.38 196 VAL A N 1
ATOM 1465 C CA . VAL A 1 196 ? 6.945 1.734 -30.999 1.00 89.38 196 VAL A CA 1
ATOM 1466 C C . VAL A 1 196 ? 7.075 2.988 -31.876 1.00 89.38 196 VAL A C 1
ATOM 1468 O O . VAL A 1 196 ? 7.483 2.909 -33.031 1.00 89.38 196 VAL A O 1
ATOM 1471 N N . THR A 1 197 ? 6.670 4.160 -31.374 1.00 88.06 197 THR A N 1
ATOM 1472 C CA . THR A 1 197 ? 6.783 5.420 -32.122 1.00 88.06 197 THR A CA 1
ATOM 1473 C C . THR A 1 197 ? 8.254 5.841 -32.200 1.00 88.06 197 THR A C 1
ATOM 1475 O O . THR A 1 197 ? 8.830 6.113 -31.141 1.00 88.06 197 THR A O 1
ATOM 1478 N N . PRO A 1 198 ? 8.843 5.962 -33.405 1.00 81.88 198 PRO A N 1
ATOM 1479 C CA . PRO A 1 198 ? 10.257 6.295 -33.559 1.00 81.88 198 PRO A CA 1
ATOM 1480 C C . PRO A 1 198 ? 10.585 7.651 -32.923 1.00 81.88 198 PRO A C 1
ATOM 1482 O O . PRO A 1 198 ? 9.907 8.645 -33.194 1.00 81.88 198 PRO A O 1
ATOM 1485 N N . ARG A 1 199 ? 11.580 7.686 -32.027 1.00 85.50 199 ARG A N 1
ATOM 1486 C CA . ARG A 1 199 ? 12.061 8.912 -31.366 1.00 85.50 199 ARG A CA 1
ATOM 1487 C C . ARG A 1 199 ? 13.441 8.674 -30.751 1.00 85.50 199 ARG A C 1
ATOM 1489 O O . ARG A 1 199 ? 13.515 8.176 -29.626 1.00 85.50 199 ARG A O 1
ATOM 1496 N N . GLY A 1 200 ? 14.504 9.046 -31.467 1.00 85.38 200 GLY A N 1
ATOM 1497 C CA . GLY A 1 200 ? 15.884 8.760 -31.051 1.00 85.38 200 GLY A CA 1
ATOM 1498 C C . GLY A 1 200 ? 16.047 7.286 -30.664 1.00 85.38 200 GLY A C 1
ATOM 1499 O O . GLY A 1 200 ? 15.461 6.413 -31.304 1.00 85.38 200 GLY A O 1
ATOM 1500 N N . TRP A 1 201 ? 16.719 7.023 -29.542 1.00 88.12 201 TRP A N 1
ATOM 1501 C CA . TRP A 1 201 ? 16.919 5.670 -29.007 1.00 88.12 201 TRP A CA 1
ATOM 1502 C C . TRP A 1 201 ? 15.680 5.005 -28.380 1.00 88.12 201 TRP A C 1
ATOM 1504 O O . TRP A 1 201 ? 15.768 3.865 -27.929 1.00 88.12 201 TRP A O 1
ATOM 1514 N N . LEU A 1 202 ? 14.521 5.674 -28.327 1.00 89.00 202 LEU A N 1
ATOM 1515 C CA . LEU A 1 202 ? 13.303 5.143 -27.688 1.00 89.00 202 LEU A CA 1
ATOM 1516 C C . LEU A 1 202 ? 12.441 4.282 -28.618 1.00 89.00 202 LEU A C 1
ATOM 1518 O O . LEU A 1 202 ? 11.446 3.718 -28.165 1.00 89.00 202 LEU A O 1
ATOM 1522 N N . GLY A 1 203 ? 12.781 4.189 -29.901 1.00 86.44 203 GLY A N 1
ATOM 1523 C CA . GLY A 1 203 ? 12.053 3.365 -30.860 1.00 86.44 203 GLY A CA 1
ATOM 1524 C C . GLY A 1 203 ? 12.830 3.209 -32.156 1.00 86.44 203 GLY A C 1
ATOM 1525 O O . GLY A 1 203 ? 13.343 4.195 -32.686 1.00 86.44 203 GLY A O 1
ATOM 1526 N N . HIS A 1 204 ? 12.867 1.983 -32.672 1.00 83.25 204 HIS A N 1
ATOM 1527 C CA . HIS A 1 204 ? 13.665 1.614 -33.841 1.00 83.25 204 HIS A CA 1
ATOM 1528 C C . HIS A 1 204 ? 12.776 1.188 -35.006 1.00 83.25 204 HIS A C 1
ATOM 1530 O O . HIS A 1 204 ? 11.660 0.693 -34.808 1.00 83.25 204 HIS A O 1
ATOM 1536 N N . VAL A 1 205 ? 13.283 1.369 -36.225 1.00 83.19 205 VAL A N 1
ATOM 1537 C CA . VAL A 1 205 ? 12.622 0.944 -37.463 1.00 83.19 205 VAL A CA 1
ATOM 1538 C C . VAL A 1 205 ? 13.586 0.085 -38.270 1.00 83.19 205 VAL A C 1
ATOM 1540 O O . VAL A 1 205 ? 14.744 0.452 -38.442 1.00 83.19 205 VAL A O 1
ATOM 1543 N N . ALA A 1 206 ? 13.114 -1.051 -38.773 1.00 80.69 206 ALA A N 1
ATOM 1544 C CA . ALA A 1 206 ? 13.878 -1.912 -39.667 1.00 80.69 206 ALA A CA 1
ATOM 1545 C C . ALA A 1 206 ? 13.047 -2.260 -40.903 1.00 80.69 206 ALA A C 1
ATOM 1547 O O . ALA A 1 206 ? 11.845 -2.510 -40.804 1.00 80.69 206 ALA A O 1
ATOM 1548 N N . ALA A 1 207 ? 13.698 -2.287 -42.066 1.00 81.56 207 ALA A N 1
ATOM 1549 C CA . ALA A 1 207 ? 13.122 -2.846 -43.283 1.00 81.56 207 ALA A CA 1
ATOM 1550 C C . ALA A 1 207 ? 13.419 -4.346 -43.333 1.00 81.56 207 ALA A C 1
ATOM 1552 O O . ALA A 1 207 ? 14.583 -4.749 -43.271 1.00 81.56 207 ALA A O 1
ATOM 1553 N N . LEU A 1 208 ? 12.370 -5.154 -43.444 1.00 77.81 208 LEU A N 1
ATOM 1554 C CA . LEU A 1 208 ? 12.441 -6.608 -43.490 1.00 77.81 208 LEU A CA 1
ATOM 1555 C C . LEU A 1 208 ? 11.898 -7.119 -44.818 1.00 77.81 208 LEU A C 1
ATOM 1557 O O . LEU A 1 208 ? 10.965 -6.545 -45.379 1.00 77.81 208 LEU A O 1
ATOM 1561 N N . ASP A 1 209 ? 12.447 -8.235 -45.281 1.00 80.31 209 ASP A N 1
ATOM 1562 C CA . ASP A 1 209 ? 11.866 -8.984 -46.386 1.00 80.31 209 ASP A CA 1
ATOM 1563 C C . ASP A 1 209 ? 10.820 -9.950 -45.821 1.00 80.31 209 ASP A C 1
ATOM 1565 O O . ASP A 1 209 ? 11.148 -10.858 -45.059 1.00 80.31 209 ASP A O 1
ATOM 1569 N N . ALA A 1 210 ? 9.558 -9.765 -46.194 1.00 75.75 210 ALA A N 1
ATOM 1570 C CA . ALA A 1 210 ? 8.509 -10.744 -45.957 1.00 75.75 210 ALA A CA 1
ATOM 1571 C C . ALA A 1 210 ? 8.470 -11.717 -47.140 1.00 75.75 210 ALA A C 1
ATOM 1573 O O . ALA A 1 210 ? 8.238 -11.317 -48.286 1.00 75.75 210 ALA A O 1
ATOM 1574 N N . ALA A 1 211 ? 8.737 -12.988 -46.853 1.00 75.06 211 ALA A N 1
ATOM 1575 C CA . ALA A 1 211 ? 8.576 -14.093 -47.785 1.00 75.06 211 ALA A CA 1
ATOM 1576 C C . ALA A 1 211 ? 7.308 -14.885 -47.434 1.00 75.06 211 ALA A C 1
ATOM 1578 O O . ALA A 1 211 ? 6.918 -14.959 -46.268 1.00 75.06 211 ALA A O 1
ATOM 1579 N N . GLU A 1 212 ? 6.688 -15.494 -48.443 1.00 75.44 212 GLU A N 1
ATOM 1580 C CA . GLU A 1 212 ? 5.621 -16.481 -48.248 1.00 75.44 212 GLU A CA 1
ATOM 1581 C C . GLU A 1 212 ? 6.104 -17.657 -47.373 1.00 75.44 212 GLU A C 1
ATOM 1583 O O . GLU A 1 212 ? 7.305 -17.959 -47.369 1.00 75.44 212 GLU A O 1
ATOM 1588 N N . PRO A 1 213 ? 5.202 -18.364 -46.664 1.00 69.38 213 PRO A N 1
ATOM 1589 C CA . PRO A 1 213 ? 5.557 -19.554 -45.893 1.00 69.38 213 PRO A CA 1
ATOM 1590 C C . PRO A 1 213 ? 6.357 -20.561 -46.739 1.00 69.38 213 PRO A C 1
ATOM 1592 O O . PRO A 1 213 ? 5.908 -20.989 -47.800 1.00 69.38 213 PRO A O 1
ATOM 1595 N N . GLY A 1 214 ? 7.562 -20.927 -46.285 1.00 66.62 214 GLY A N 1
ATOM 1596 C CA . GLY A 1 214 ? 8.482 -21.819 -47.012 1.00 66.62 214 GLY A CA 1
ATOM 1597 C C . GLY A 1 214 ? 9.413 -21.129 -48.022 1.00 66.62 214 GLY A C 1
ATOM 1598 O O . GLY A 1 214 ? 10.236 -21.793 -48.650 1.00 66.62 214 GLY A O 1
ATOM 1599 N N . GLY A 1 215 ? 9.322 -19.806 -48.182 1.00 65.69 215 GLY A N 1
ATOM 1600 C CA . GLY A 1 215 ? 10.251 -19.010 -48.981 1.00 65.69 215 GLY A CA 1
ATOM 1601 C C . GLY A 1 215 ? 11.541 -18.657 -48.231 1.00 65.69 215 GLY A C 1
ATOM 1602 O O . GLY A 1 215 ? 11.534 -18.417 -47.026 1.00 65.69 215 GLY A O 1
ATOM 1603 N N . ALA A 1 216 ? 12.660 -18.585 -48.954 1.00 62.19 216 ALA A N 1
ATOM 1604 C CA . ALA A 1 216 ? 13.936 -18.149 -48.391 1.00 62.19 216 ALA A CA 1
ATOM 1605 C C . ALA A 1 216 ? 13.926 -16.638 -48.089 1.00 62.19 216 ALA A C 1
ATOM 1607 O O . ALA A 1 216 ? 13.668 -15.822 -48.978 1.00 62.19 216 ALA A O 1
ATOM 1608 N N . VAL A 1 217 ? 14.243 -16.263 -46.847 1.00 63.34 217 VAL A N 1
ATOM 1609 C CA . VAL A 1 217 ? 14.430 -14.865 -46.430 1.00 63.34 217 VAL A CA 1
ATOM 1610 C C . VAL A 1 217 ? 15.835 -14.414 -46.841 1.00 63.34 217 VAL A C 1
ATOM 1612 O O . VAL A 1 217 ? 16.813 -15.099 -46.558 1.00 63.34 217 VAL A O 1
ATOM 1615 N N . ARG A 1 218 ? 15.956 -13.270 -47.529 1.00 60.62 218 ARG A N 1
ATOM 1616 C CA . ARG A 1 218 ? 17.253 -12.763 -48.029 1.00 60.62 218 ARG A CA 1
ATOM 1617 C C . ARG A 1 218 ? 18.101 -12.062 -46.964 1.00 60.62 218 ARG A C 1
ATOM 1619 O O . ARG A 1 218 ? 19.315 -11.977 -47.126 1.00 60.62 218 ARG A O 1
ATOM 1626 N N . ARG A 1 219 ? 17.478 -11.554 -45.899 1.00 60.69 219 ARG A N 1
ATOM 1627 C CA . ARG A 1 219 ? 18.142 -10.934 -44.745 1.00 60.69 219 ARG A CA 1
ATOM 1628 C C . ARG A 1 219 ? 17.727 -11.646 -43.469 1.00 60.69 219 ARG A C 1
ATOM 1630 O O . ARG A 1 219 ? 16.601 -11.485 -43.008 1.00 60.69 219 ARG A O 1
ATOM 1637 N N . GLU A 1 220 ? 18.637 -12.424 -42.904 1.00 56.19 220 GLU A N 1
ATOM 1638 C CA . GLU A 1 220 ? 18.405 -13.077 -41.623 1.00 56.19 220 GLU A CA 1
ATOM 1639 C C . GLU A 1 220 ? 18.392 -12.022 -40.507 1.00 56.19 220 GLU A C 1
ATOM 1641 O O . GLU A 1 220 ? 19.350 -11.269 -40.310 1.00 56.19 220 GLU A O 1
ATOM 1646 N N . MET A 1 221 ? 17.269 -11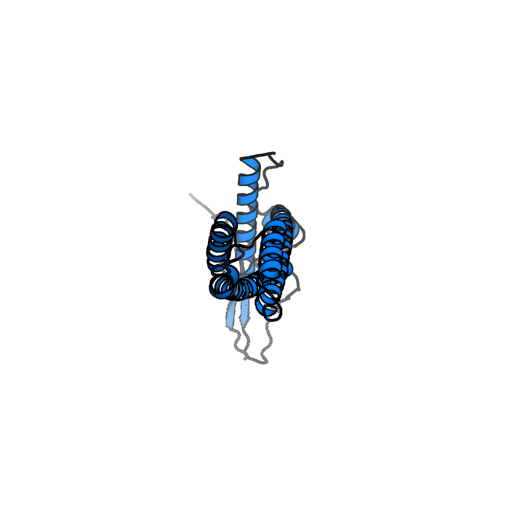.925 -39.794 1.00 57.41 221 MET A N 1
ATOM 1647 C CA . MET A 1 221 ? 17.183 -11.108 -38.591 1.00 57.41 221 MET A CA 1
ATOM 1648 C C . MET A 1 221 ? 17.953 -11.825 -37.483 1.00 57.41 221 MET A C 1
ATOM 1650 O O . MET A 1 221 ? 17.448 -12.768 -36.880 1.00 57.41 221 MET A O 1
ATOM 1654 N N . ALA A 1 222 ? 19.160 -11.357 -37.179 1.00 55.09 222 ALA A N 1
ATOM 1655 C CA . ALA A 1 222 ? 19.848 -11.755 -35.960 1.00 55.09 222 ALA A CA 1
ATOM 1656 C C . ALA A 1 222 ? 19.141 -11.099 -34.764 1.00 55.09 222 ALA A C 1
ATOM 1658 O O . ALA A 1 222 ? 19.482 -9.988 -34.359 1.00 55.09 222 ALA A O 1
ATOM 1659 N N . LEU A 1 223 ? 18.100 -11.753 -34.245 1.00 52.09 223 LEU A N 1
ATOM 1660 C CA . LEU A 1 223 ? 17.524 -11.452 -32.938 1.00 52.09 223 LEU A CA 1
ATOM 1661 C C . LEU A 1 223 ? 18.515 -11.936 -31.880 1.00 52.09 223 LEU A C 1
ATOM 1663 O O . LEU A 1 223 ? 18.766 -13.131 -31.774 1.00 52.09 223 LEU A O 1
ATOM 1667 N N . THR A 1 224 ? 19.087 -11.015 -31.112 1.00 58.81 224 THR A N 1
ATOM 1668 C CA . THR A 1 224 ? 19.779 -11.378 -29.870 1.00 58.81 224 THR A CA 1
ATOM 1669 C C . THR A 1 224 ? 18.858 -11.104 -28.685 1.00 58.81 224 THR A C 1
ATOM 1671 O O . THR A 1 224 ? 17.905 -10.327 -28.801 1.00 58.81 224 THR A O 1
ATOM 1674 N N . ASP A 1 225 ? 19.183 -11.671 -27.525 1.00 51.97 225 ASP A N 1
ATOM 1675 C CA . ASP A 1 225 ? 18.483 -11.417 -26.255 1.00 51.97 225 ASP A CA 1
ATOM 1676 C C . ASP A 1 225 ? 18.565 -9.941 -25.795 1.00 51.97 225 ASP A C 1
ATOM 1678 O O . ASP A 1 225 ? 17.895 -9.508 -24.842 1.00 51.97 225 ASP A O 1
ATOM 1682 N N . GLU A 1 226 ? 19.393 -9.138 -26.472 1.00 52.22 226 GLU A N 1
ATOM 1683 C CA . GLU A 1 226 ? 19.746 -7.776 -26.085 1.00 52.22 226 GLU A CA 1
ATOM 1684 C C . GLU A 1 226 ? 19.288 -6.716 -27.094 1.00 52.22 226 GLU A C 1
ATOM 1686 O O . GLU A 1 226 ? 18.730 -5.700 -26.675 1.00 52.22 226 GLU A O 1
ATOM 1691 N N . VAL A 1 227 ? 19.498 -6.939 -28.397 1.00 52.31 227 VAL A N 1
ATOM 1692 C CA . VAL A 1 227 ? 19.073 -6.085 -29.529 1.00 52.31 227 VAL A CA 1
ATOM 1693 C C . VAL A 1 227 ? 19.128 -6.914 -30.825 1.00 52.31 227 VAL A C 1
ATOM 1695 O O . VAL A 1 227 ? 20.066 -7.689 -30.997 1.00 52.31 227 VAL A O 1
ATOM 1698 N N . ALA A 1 228 ? 18.220 -6.741 -31.795 1.00 46.19 228 ALA A N 1
ATOM 1699 C CA . ALA A 1 228 ? 18.513 -7.293 -33.128 1.00 46.19 228 ALA A CA 1
ATOM 1700 C C . ALA A 1 228 ? 19.682 -6.502 -33.757 1.00 46.19 228 ALA A C 1
ATOM 1702 O O . ALA A 1 228 ? 19.718 -5.283 -33.672 1.00 46.19 228 ALA A O 1
ATOM 1703 N N . THR A 1 229 ? 20.698 -7.127 -34.332 1.00 42.53 229 THR A N 1
ATOM 1704 C CA . THR A 1 229 ? 21.961 -6.417 -34.645 1.00 42.53 229 THR A CA 1
ATOM 1705 C C . THR A 1 229 ? 21.941 -5.557 -35.918 1.00 42.53 229 THR A C 1
ATOM 1707 O O . THR A 1 229 ? 22.970 -4.995 -36.280 1.00 42.53 229 THR A O 1
ATOM 1710 N N . TYR A 1 230 ? 20.778 -5.353 -36.551 1.00 45.56 230 TYR A N 1
ATOM 1711 C CA . TYR A 1 230 ? 20.638 -4.551 -37.778 1.00 45.56 230 TYR A CA 1
ATOM 1712 C C . TYR A 1 230 ? 19.565 -3.449 -37.705 1.00 45.56 230 TYR A C 1
ATOM 1714 O O . TYR A 1 230 ? 18.926 -3.139 -38.710 1.00 45.56 230 TYR A O 1
ATOM 1722 N N . TRP A 1 231 ? 19.340 -2.839 -36.537 1.00 52.28 231 TRP A N 1
ATOM 1723 C CA . TRP A 1 231 ? 18.510 -1.628 -36.477 1.00 52.28 231 TRP A CA 1
ATOM 1724 C C . TRP A 1 231 ? 19.349 -0.410 -36.833 1.00 52.28 231 TRP A C 1
ATOM 1726 O O . TRP A 1 231 ? 20.303 -0.074 -36.130 1.00 52.28 231 TRP A O 1
ATOM 1736 N N . ALA A 1 232 ? 18.970 0.253 -37.921 1.00 48.34 232 ALA A N 1
ATOM 1737 C CA . ALA A 1 232 ? 19.381 1.620 -38.149 1.00 48.34 232 ALA A CA 1
ATOM 1738 C C . ALA A 1 232 ? 18.709 2.489 -37.079 1.00 48.34 232 ALA A C 1
ATOM 1740 O O . ALA A 1 232 ? 17.497 2.400 -36.852 1.00 48.34 232 ALA A O 1
ATOM 1741 N N . GLU A 1 233 ? 19.499 3.332 -36.422 1.00 46.12 233 GLU A N 1
ATOM 1742 C CA . GLU A 1 233 ? 18.964 4.535 -35.799 1.00 46.12 233 GLU A CA 1
ATOM 1743 C C . GLU A 1 233 ? 18.090 5.260 -36.837 1.00 46.12 233 GLU A C 1
ATOM 1745 O O . GLU A 1 233 ? 18.344 5.160 -38.043 1.00 46.12 233 GLU A O 1
ATOM 1750 N N . ASN A 1 234 ? 17.048 5.979 -36.410 1.00 44.41 234 ASN A N 1
ATOM 1751 C CA . ASN A 1 234 ? 16.429 6.930 -37.331 1.00 44.41 234 ASN A CA 1
ATOM 1752 C C . ASN A 1 234 ? 17.531 7.925 -37.693 1.00 44.41 234 ASN A C 1
ATOM 1754 O O . ASN A 1 234 ? 17.836 8.776 -36.863 1.00 44.41 234 ASN A O 1
ATOM 1758 N N . GLU A 1 235 ? 18.166 7.781 -38.861 1.00 41.72 235 GLU A N 1
ATOM 1759 C CA . GLU A 1 235 ? 19.200 8.706 -39.311 1.00 41.72 235 GLU A CA 1
ATOM 1760 C C . GLU A 1 235 ? 18.598 10.112 -39.285 1.00 41.72 235 GLU A C 1
ATOM 1762 O O . GLU A 1 235 ? 17.870 10.527 -40.190 1.00 41.72 235 GLU A O 1
ATOM 1767 N N . HIS A 1 236 ? 18.903 10.872 -38.236 1.00 37.25 236 HIS A N 1
ATOM 1768 C CA . HIS A 1 236 ? 18.818 12.310 -38.293 1.00 37.25 236 HIS A CA 1
ATOM 1769 C C . HIS A 1 236 ? 19.962 12.739 -39.202 1.00 37.25 236 HIS A C 1
ATOM 1771 O O . HIS A 1 236 ? 21.046 13.094 -38.748 1.00 37.25 236 HIS A O 1
ATOM 1777 N N . ARG A 1 237 ? 19.726 12.704 -40.518 1.00 34.97 237 ARG A N 1
ATOM 1778 C CA . ARG A 1 237 ? 20.494 13.549 -41.424 1.00 34.97 237 ARG A CA 1
ATOM 1779 C C . ARG A 1 237 ? 20.268 14.978 -40.949 1.00 34.97 237 ARG A C 1
ATOM 1781 O O . ARG A 1 237 ? 19.218 15.563 -41.213 1.00 34.97 237 ARG A O 1
ATOM 1788 N N . ALA A 1 238 ? 21.237 15.517 -40.210 1.00 37.19 238 ALA A N 1
ATOM 1789 C CA . ALA A 1 238 ? 21.404 16.953 -40.085 1.00 37.19 238 ALA A CA 1
ATOM 1790 C C . ALA A 1 238 ? 21.308 17.510 -41.507 1.00 37.19 238 ALA A C 1
ATOM 1792 O O . ALA A 1 238 ? 21.974 16.998 -42.410 1.00 37.19 238 ALA A O 1
ATOM 1793 N N . GLY A 1 239 ? 20.379 18.443 -41.719 1.00 35.44 239 GLY A N 1
ATOM 1794 C CA . GLY A 1 239 ? 20.030 18.925 -43.046 1.00 35.44 239 GLY A CA 1
ATOM 1795 C C . GLY A 1 239 ? 21.289 19.240 -43.841 1.00 35.44 239 GLY A C 1
ATOM 1796 O O . GLY A 1 239 ? 22.091 20.078 -43.436 1.00 35.44 239 GLY A O 1
ATOM 1797 N N . ALA A 1 240 ? 21.453 18.558 -44.972 1.00 34.75 240 ALA A N 1
ATOM 1798 C CA . ALA A 1 240 ? 22.348 18.992 -46.022 1.00 34.75 240 ALA A CA 1
ATOM 1799 C C . ALA A 1 240 ? 21.786 20.311 -46.570 1.00 34.75 240 ALA A C 1
ATOM 1801 O O . ALA A 1 240 ? 21.087 20.342 -47.579 1.00 34.75 240 ALA A O 1
ATOM 1802 N N . GLY A 1 241 ? 22.056 21.404 -45.858 1.00 34.19 241 GLY A N 1
ATOM 1803 C CA . GLY A 1 241 ? 21.971 22.763 -46.364 1.00 34.19 241 GLY A CA 1
ATOM 1804 C C . GLY A 1 241 ? 23.131 22.990 -47.321 1.00 34.19 241 GLY A C 1
ATOM 1805 O O . GLY A 1 241 ? 24.055 23.734 -47.019 1.00 34.19 241 GLY A O 1
ATOM 1806 N N . GLY A 1 242 ? 23.101 22.297 -48.459 1.00 32.16 242 GLY A N 1
ATOM 1807 C CA . GLY A 1 242 ? 23.856 22.697 -49.632 1.00 32.16 242 GLY A CA 1
ATOM 1808 C C . GLY A 1 242 ? 23.168 23.915 -50.229 1.00 32.16 242 GLY A C 1
ATOM 1809 O O . GLY A 1 242 ? 22.231 23.769 -51.006 1.00 32.16 242 GLY A O 1
ATOM 1810 N N . ALA A 1 243 ? 23.609 25.110 -49.844 1.00 31.89 243 ALA A N 1
ATOM 1811 C CA . ALA A 1 243 ? 23.396 26.304 -50.645 1.00 31.89 243 ALA A CA 1
ATOM 1812 C C . ALA A 1 243 ? 24.605 26.441 -51.572 1.00 31.89 243 ALA A C 1
ATOM 1814 O O . ALA A 1 243 ? 25.647 26.973 -51.202 1.00 31.89 243 ALA A O 1
ATOM 1815 N N . SER A 1 244 ? 24.466 25.874 -52.765 1.00 36.41 244 SER A N 1
ATOM 1816 C CA . SER A 1 244 ? 25.230 26.268 -53.937 1.00 36.41 244 SER A CA 1
ATOM 1817 C C . SER A 1 244 ? 24.612 27.542 -54.516 1.00 36.41 244 SER A C 1
ATOM 1819 O O . SER A 1 244 ? 23.535 27.473 -55.113 1.00 36.41 244 SER A O 1
ATOM 1821 N N . SER A 1 245 ? 25.298 28.668 -54.343 1.00 38.44 245 SER A N 1
ATOM 1822 C CA . SER A 1 245 ? 25.433 29.757 -55.322 1.00 38.44 245 SER A CA 1
ATOM 1823 C C . SER A 1 245 ? 26.565 30.670 -54.876 1.00 38.44 245 SER A C 1
ATOM 1825 O O . SER A 1 245 ? 26.437 31.197 -53.747 1.00 38.44 245 SER A O 1
#